Protein AF-A0A8X7XSK8-F1 (afdb_monomer)

Solvent-accessible surface area (backbone atoms only — not comparable to full-atom values): 12957 Å² total; per-residue (Å²): 66,78,42,84,41,68,39,87,44,66,94,49,95,90,60,88,54,98,55,44,49,48,58,43,77,46,78,44,81,33,89,81,49,74,55,74,67,59,50,48,54,54,48,50,53,50,52,52,44,69,76,37,57,89,81,42,89,75,68,88,52,57,71,54,42,67,60,43,66,75,65,67,58,79,68,52,56,65,58,46,58,67,55,41,78,81,71,52,101,64,98,64,64,62,62,57,54,50,41,50,51,39,50,77,54,58,18,64,66,19,35,37,73,69,49,41,52,55,32,17,37,56,51,66,40,61,69,67,24,34,72,89,44,65,51,68,54,71,70,50,52,87,86,42,96,78,19,54,86,79,45,57,69,70,56,42,70,52,50,51,60,50,11,49,40,54,67,66,62,48,55,46,82,85,42,76,66,46,57,54,47,43,69,60,44,42,91,59,64,72,90,75,57,66,40,65,77,32,35,86,38,55,29,80,77,50,36,83,72,48,57,57,57,63,62,70,110

Nearest PDB structures (foldseek):
  8j5z-assembly1_A  TM=5.969E-01  e=1.304E-13  Tripterygium wilfordii
  1w6j-assembly1_A  TM=9.167E-01  e=1.921E-08  Homo sapiens
  1w6k-assembly1_A  TM=9.166E-01  e=3.465E-08  Homo sapiens
  3sqc-assembly2_B  TM=7.937E-01  e=8.705E-04  Alicyclobacillus acidocaldarius
  2sqc-assembly1_A  TM=6.181E-01  e=5.982E-04  Alicyclobacillus acidocaldarius

Mean predicted aligned error: 13.64 Å

Radius of gyration: 20.52 Å; Cα contacts (8 Å, |Δi|>4): 195; chains: 1; bounding box: 39×52×56 Å

Secondary structure (DSSP, 8-state):
-EEEEE------TT---TTTTTT-EEEEE-TT-S-HHHHHHHHHHHHHHHHHTTTS---TTHHHHHHHHHT--THHHHHHHHHHTTT--S--THHHHHHHHHHHTTTGGG--HHHHHHHHHTTSS-GGGSPP--GGGGGS-TTSTT-GGGS-HHHHHHHHHHHHHHHHT------HHHHHHHHHH-SS-GGG--GGGGTT---GGGHHHHHHHHTT-

pLDDT: mean 73.6, std 19.0, range [26.34, 96.56]

InterPro domains:
  IPR008930 Terpenoid cyclases/protein prenyltransferase alpha-alpha toroid [SSF48239] (9-66)
  IPR008930 Terpenoid cyclases/protein prenyltransferase alpha-alpha toroid [SSF48239] (91-208)
  IPR018333 Squalene cyclase [PTHR11764] (72-206)
  IPR032697 Squalene cyclase, N-terminal [PF13249] (92-196)

Foldseek 3Di:
DWDKDFDCADDDVVDDAPLRSGLDIDTDDDPPPDDPVLVVVLVVVVVVCVVCVVPDPDDPCPSVCSVVVVLLALLVLVVCVVVDVPPDPDDDCSNVVNLVVLVVQQFLLQHDLVSQLVCQQAVLHFLLLHDQLALCLQVDDPPDPSHLVPDDPVCSVPSNVSNVCSNVSHHDDDDPVSVVVSVRRDPDRPVPDPSNVSNPRHGPSNCVVPVSVVSRD

Structure (mmCIF, N/CA/C/O backbone):
data_AF-A0A8X7XSK8-F1
#
_entry.id   AF-A0A8X7XSK8-F1
#
loop_
_atom_site.group_PDB
_atom_site.id
_atom_site.type_symbol
_atom_site.label_atom_id
_atom_site.label_alt_id
_atom_site.label_comp_id
_atom_site.label_asym_id
_atom_site.label_entity_id
_atom_site.label_seq_id
_atom_site.pdbx_PDB_ins_code
_atom_site.Cartn_x
_atom_site.Cartn_y
_atom_site.Cartn_z
_atom_site.occupancy
_atom_site.B_iso_or_equiv
_atom_site.auth_seq_id
_atom_site.auth_comp_id
_atom_site.auth_asym_id
_atom_site.auth_atom_id
_atom_site.pdbx_PDB_model_num
ATOM 1 N N . MET A 1 1 ? -9.917 25.285 -11.759 1.00 68.75 1 MET A N 1
ATOM 2 C CA . MET A 1 1 ? -9.664 23.977 -11.111 1.00 68.75 1 MET A CA 1
ATOM 3 C C . MET A 1 1 ? -8.890 23.061 -12.053 1.00 68.75 1 MET A C 1
ATOM 5 O O . MET A 1 1 ? -9.105 23.119 -13.252 1.00 68.75 1 MET A O 1
ATOM 9 N N . TRP A 1 2 ? -7.993 22.213 -11.539 1.00 68.06 2 TRP A N 1
ATOM 10 C CA . TRP A 1 2 ? -7.287 21.235 -12.382 1.00 68.06 2 TRP A CA 1
ATOM 11 C C . TRP A 1 2 ? -8.208 20.066 -12.739 1.00 68.06 2 TRP A C 1
ATOM 13 O O . TRP A 1 2 ? -8.773 19.434 -11.844 1.00 68.06 2 TRP A O 1
ATOM 23 N N . ARG A 1 3 ? -8.347 19.772 -14.031 1.00 69.50 3 ARG A N 1
ATOM 24 C CA . ARG A 1 3 ? -9.133 18.665 -14.578 1.00 69.50 3 ARG A CA 1
ATOM 25 C C . ARG A 1 3 ? -8.199 17.608 -15.156 1.00 69.50 3 ARG A C 1
ATOM 27 O O . ARG A 1 3 ? -7.226 17.926 -15.831 1.00 69.50 3 ARG A O 1
ATOM 34 N N . LEU A 1 4 ? -8.514 16.343 -14.893 1.00 63.75 4 LEU A N 1
ATOM 35 C CA . LEU A 1 4 ? -7.808 15.213 -15.489 1.00 63.75 4 LEU A CA 1
ATOM 36 C C . LEU A 1 4 ? -8.341 14.986 -16.906 1.00 63.75 4 LEU A C 1
ATOM 38 O O . LEU A 1 4 ? -9.530 14.704 -17.069 1.00 63.75 4 LEU A O 1
ATOM 42 N N . LYS A 1 5 ? -7.470 15.087 -17.904 1.00 68.88 5 LYS A N 1
ATOM 43 C CA . LYS A 1 5 ? -7.757 14.756 -19.298 1.00 68.88 5 LYS A CA 1
ATOM 44 C C . LYS A 1 5 ? -6.965 13.514 -19.673 1.00 68.88 5 LYS A C 1
ATOM 46 O O . LYS A 1 5 ? -5.772 13.425 -19.386 1.00 68.88 5 LYS A O 1
ATOM 51 N N . ILE A 1 6 ? -7.644 12.547 -20.275 1.00 67.62 6 ILE A N 1
ATOM 52 C CA . ILE A 1 6 ? -7.014 11.337 -20.795 1.00 67.62 6 ILE A CA 1
ATOM 53 C C . ILE A 1 6 ? -6.753 11.590 -22.277 1.00 67.62 6 ILE A C 1
ATOM 55 O O . ILE A 1 6 ? -7.662 11.983 -23.002 1.00 67.62 6 ILE A O 1
ATOM 59 N N . ALA A 1 7 ? -5.508 11.427 -22.708 1.00 65.75 7 ALA A N 1
ATOM 60 C CA . ALA A 1 7 ? -5.122 11.558 -24.098 1.00 65.75 7 ALA A CA 1
ATOM 61 C C . ALA A 1 7 ? -5.746 10.419 -24.916 1.00 65.75 7 ALA A C 1
ATOM 63 O O . ALA A 1 7 ? -5.611 9.241 -24.571 1.00 65.75 7 ALA A O 1
ATOM 64 N N . GLU A 1 8 ? -6.392 10.792 -26.018 1.00 64.12 8 GLU A N 1
ATOM 65 C CA . GLU A 1 8 ? -7.024 9.879 -26.983 1.00 64.12 8 GLU A CA 1
ATOM 66 C C . GLU A 1 8 ? -6.031 9.381 -28.055 1.00 64.12 8 GLU A C 1
ATOM 68 O O . GLU A 1 8 ? -6.414 8.718 -29.014 1.00 64.12 8 GLU A O 1
ATOM 73 N N . GLY A 1 9 ? -4.739 9.660 -27.858 1.00 60.25 9 GLY A N 1
ATOM 74 C CA . GLY A 1 9 ? -3.655 9.377 -28.796 1.00 60.25 9 GLY A CA 1
ATOM 75 C C . GLY A 1 9 ? -3.376 10.531 -29.761 1.00 60.25 9 GLY A C 1
ATOM 76 O O . GLY A 1 9 ? -4.220 11.399 -29.974 1.00 60.25 9 GLY A O 1
ATOM 77 N N . GLY A 1 10 ? -2.155 10.592 -30.297 1.00 63.16 10 GLY A N 1
ATOM 78 C CA . GLY A 1 10 ? -1.714 11.694 -31.157 1.00 63.16 10 GLY A CA 1
ATOM 79 C C . GLY A 1 10 ? -0.657 11.262 -32.169 1.00 63.16 10 GLY A C 1
ATOM 80 O O . GLY A 1 10 ? 0.289 10.571 -31.809 1.00 63.16 10 GLY A O 1
ATOM 81 N N . ASN A 1 11 ? -0.816 11.700 -33.421 1.00 58.97 11 ASN A N 1
ATOM 82 C CA . ASN A 1 11 ? 0.118 11.465 -34.530 1.00 58.97 11 ASN A CA 1
ATOM 83 C C . ASN A 1 11 ? 1.180 12.580 -34.603 1.00 58.97 11 ASN A C 1
ATOM 85 O O . ASN A 1 11 ? 1.263 13.295 -35.600 1.00 58.97 11 ASN A O 1
ATOM 89 N N . ASP A 1 12 ? 1.961 12.772 -33.539 1.00 64.69 12 ASP A N 1
ATOM 90 C CA . ASP A 1 12 ? 3.120 13.672 -33.595 1.00 64.69 12 ASP A CA 1
ATOM 91 C C . ASP A 1 12 ? 4.328 12.916 -34.190 1.00 64.69 12 ASP A C 1
ATOM 93 O O . ASP A 1 12 ? 4.736 11.903 -33.613 1.00 64.69 12 ASP A O 1
ATOM 97 N N . PRO A 1 13 ? 4.926 13.367 -35.313 1.00 68.88 13 PRO A N 1
ATOM 98 C CA . PRO A 1 13 ? 6.064 12.688 -35.938 1.00 68.88 13 PRO A CA 1
ATOM 99 C C . PRO A 1 13 ? 7.312 12.608 -35.044 1.00 68.88 13 PRO A C 1
ATOM 101 O O . PRO A 1 13 ? 8.199 11.796 -35.304 1.00 68.88 13 PRO A O 1
ATOM 104 N N . HIS A 1 14 ? 7.410 13.455 -34.017 1.00 66.75 14 HIS A N 1
ATOM 105 C CA . HIS A 1 14 ? 8.583 13.563 -33.150 1.00 66.75 14 HIS A CA 1
ATOM 106 C C . HIS A 1 14 ? 8.452 12.792 -31.835 1.00 66.75 14 HIS A C 1
ATOM 108 O O . HIS A 1 14 ? 9.408 12.752 -31.057 1.00 66.75 14 HIS A O 1
ATOM 114 N N . ILE A 1 15 ? 7.301 12.169 -31.566 1.00 57.97 15 ILE A N 1
ATOM 115 C CA . ILE A 1 15 ? 7.063 11.454 -30.313 1.00 57.97 15 ILE A CA 1
ATOM 116 C C . ILE A 1 15 ? 6.580 10.038 -30.631 1.00 57.97 15 ILE A C 1
ATOM 118 O O . ILE A 1 15 ? 5.550 9.841 -31.263 1.00 57.97 15 ILE A O 1
ATOM 122 N N . TYR A 1 16 ? 7.296 9.031 -30.123 1.00 57.09 16 TYR A N 1
ATOM 123 C CA . TYR A 1 16 ? 6.954 7.616 -30.292 1.00 57.09 16 TYR A CA 1
ATOM 124 C C . TYR A 1 16 ? 6.505 6.981 -28.966 1.00 57.09 16 TYR A C 1
ATOM 126 O O . TYR A 1 16 ? 7.111 7.200 -27.915 1.00 57.09 16 TYR A O 1
ATOM 134 N N . SER A 1 17 ? 5.437 6.179 -29.000 1.00 60.88 17 SER A N 1
ATOM 135 C CA . SER A 1 17 ? 4.970 5.361 -27.874 1.00 60.88 17 SER A CA 1
ATOM 136 C C . SER A 1 17 ? 4.354 4.063 -28.386 1.00 60.88 17 SER A C 1
ATOM 138 O O . SER A 1 17 ? 3.605 4.073 -29.358 1.00 60.88 17 SER A O 1
ATOM 140 N N . THR A 1 18 ? 4.617 2.954 -27.691 1.00 55.56 18 THR A N 1
ATOM 141 C CA . THR A 1 18 ? 4.108 1.613 -28.028 1.00 55.56 18 THR A CA 1
ATOM 142 C C . THR A 1 18 ? 2.583 1.499 -28.013 1.00 55.56 18 THR A C 1
ATOM 144 O O . THR A 1 18 ? 2.049 0.629 -28.688 1.00 55.56 18 THR A O 1
ATOM 147 N N . ASN A 1 19 ? 1.878 2.388 -27.302 1.00 63.25 19 ASN A N 1
ATOM 148 C CA . ASN A 1 19 ? 0.413 2.466 -27.313 1.00 63.25 19 ASN A CA 1
ATOM 149 C C . ASN A 1 19 ? -0.102 3.822 -27.831 1.00 63.25 19 ASN A C 1
ATOM 151 O O . ASN A 1 19 ? -1.121 4.327 -27.372 1.00 63.25 19 ASN A O 1
ATOM 155 N N . ASN A 1 20 ? 0.644 4.475 -28.725 1.00 65.94 20 ASN A N 1
ATOM 156 C CA . ASN A 1 20 ? 0.236 5.721 -29.384 1.00 65.94 20 ASN A CA 1
ATOM 157 C C . ASN A 1 20 ? -0.291 6.818 -28.426 1.00 65.94 20 ASN A C 1
ATOM 159 O O . ASN A 1 20 ? -1.235 7.534 -28.746 1.00 65.94 20 ASN A O 1
ATOM 163 N N . PHE A 1 21 ? 0.284 6.917 -27.218 1.00 63.66 21 PHE A N 1
ATOM 164 C CA . PHE A 1 21 ? -0.120 7.837 -26.135 1.00 63.66 21 PHE A CA 1
ATOM 165 C C . PHE A 1 21 ? -1.509 7.621 -25.527 1.00 63.66 21 PHE A C 1
ATOM 167 O O . PHE A 1 21 ? -1.932 8.413 -24.680 1.00 63.66 21 PHE A O 1
ATOM 174 N N . PHE A 1 22 ? -2.195 6.546 -25.901 1.00 55.88 22 PHE A N 1
ATOM 175 C CA . PHE A 1 22 ? -3.504 6.207 -25.374 1.00 55.88 22 PHE A CA 1
ATOM 176 C C . PHE A 1 22 ? -3.430 5.976 -23.860 1.00 55.88 22 PHE A C 1
ATOM 178 O O . PHE A 1 22 ? -2.560 5.262 -23.360 1.00 55.88 22 PHE A O 1
ATOM 185 N N . GLY A 1 23 ? -4.328 6.616 -23.108 1.00 53.84 23 GLY A N 1
ATOM 186 C CA . GLY A 1 23 ? -4.365 6.492 -21.646 1.00 53.84 23 GLY A CA 1
ATOM 187 C C . GLY A 1 23 ? -3.408 7.420 -20.888 1.00 53.84 23 GLY A C 1
ATOM 188 O O . GLY A 1 23 ? -3.436 7.426 -19.657 1.00 53.84 23 GLY A O 1
ATOM 189 N N . ARG A 1 24 ? -2.599 8.251 -21.569 1.00 62.06 24 ARG A N 1
ATOM 190 C CA . ARG A 1 24 ? -1.804 9.278 -20.873 1.00 62.06 24 ARG A CA 1
ATOM 191 C C . ARG A 1 24 ? -2.719 10.275 -20.178 1.00 62.06 24 ARG A C 1
ATOM 193 O O . ARG A 1 24 ? -3.645 10.805 -20.777 1.00 62.06 24 ARG A O 1
ATOM 200 N N . GLN A 1 25 ? -2.420 10.565 -18.922 1.00 61.22 25 GLN A N 1
ATOM 201 C CA . GLN A 1 25 ? -3.175 11.518 -18.124 1.00 61.22 25 GLN A CA 1
ATOM 202 C C . GLN A 1 25 ? -2.427 12.843 -18.040 1.00 61.22 25 GLN A C 1
ATOM 204 O O . GLN A 1 25 ? -1.270 12.881 -17.624 1.00 61.22 25 GLN A O 1
ATOM 209 N N . ILE A 1 26 ? -3.098 13.928 -18.414 1.00 66.00 26 ILE A N 1
ATOM 210 C CA . ILE A 1 26 ? -2.580 15.291 -18.307 1.00 66.00 26 ILE A CA 1
ATOM 211 C C . ILE A 1 26 ? -3.562 16.093 -17.459 1.00 66.00 26 ILE A C 1
ATOM 213 O O . ILE A 1 26 ? -4.779 15.987 -17.620 1.00 66.00 26 ILE A O 1
ATOM 217 N N . TRP A 1 27 ? -3.030 16.873 -16.524 1.00 65.44 27 TRP A N 1
ATOM 218 C CA . TRP A 1 27 ? -3.826 17.820 -15.760 1.00 65.44 27 TRP A CA 1
ATOM 219 C C . TRP A 1 27 ? -3.863 19.150 -16.506 1.00 65.44 27 TRP A C 1
ATOM 221 O O . TRP A 1 27 ? -2.826 19.768 -16.727 1.00 65.44 27 TRP A O 1
ATOM 231 N N . GLU A 1 28 ? -5.060 19.580 -16.887 1.00 75.00 28 GLU A N 1
ATOM 232 C CA . GLU A 1 28 ? -5.312 20.857 -17.554 1.00 75.00 28 GLU A CA 1
ATOM 233 C C . GLU A 1 28 ? -6.030 21.786 -16.571 1.00 75.00 28 GLU A C 1
ATOM 235 O O . GLU A 1 28 ? -6.939 21.360 -15.851 1.00 75.00 28 GLU A O 1
ATOM 240 N N . PHE A 1 29 ? -5.596 23.041 -16.477 1.00 77.31 29 PHE A N 1
ATOM 241 C CA . PHE A 1 29 ? -6.280 24.014 -15.635 1.00 77.31 29 PHE A CA 1
ATOM 242 C C . PHE A 1 29 ? -7.497 24.571 -16.379 1.00 77.31 29 PHE A C 1
ATOM 244 O O . PHE A 1 29 ? -7.351 25.213 -17.412 1.00 77.31 29 PHE A O 1
ATOM 251 N N . ASP A 1 30 ? -8.683 24.351 -15.818 1.00 79.19 30 ASP A N 1
ATOM 252 C CA . ASP A 1 30 ? -9.956 24.843 -16.340 1.00 79.19 30 ASP A CA 1
ATOM 253 C C . ASP A 1 30 ? -10.543 25.866 -15.347 1.00 79.19 30 ASP A C 1
ATOM 255 O O . ASP A 1 30 ? -10.906 25.480 -14.226 1.00 79.19 30 ASP A O 1
ATOM 259 N N . PRO A 1 31 ? -10.605 27.168 -15.681 1.00 77.44 31 PRO A N 1
ATOM 260 C CA . PRO A 1 31 ? -11.125 28.200 -14.780 1.00 77.44 31 PRO A CA 1
ATOM 261 C C . PRO A 1 31 ? -12.611 28.001 -14.435 1.00 77.44 31 PRO A C 1
ATOM 263 O O . PRO A 1 31 ? -13.045 28.432 -13.363 1.00 77.44 31 PRO A O 1
ATOM 266 N N . ASP A 1 32 ? -13.349 27.273 -15.279 1.00 79.12 32 ASP A N 1
ATOM 267 C CA . ASP A 1 32 ? -14.786 27.038 -15.168 1.00 79.12 32 ASP A CA 1
ATOM 268 C C . ASP A 1 32 ? -15.159 25.637 -14.668 1.00 79.12 32 ASP A C 1
ATOM 270 O O . ASP A 1 32 ? -16.338 25.291 -14.564 1.00 79.12 32 ASP A O 1
ATOM 274 N N . ALA A 1 33 ? -14.176 24.836 -14.261 1.00 71.75 33 ALA A N 1
ATOM 275 C CA . ALA A 1 33 ? -14.426 23.548 -13.627 1.00 71.75 33 ALA A CA 1
ATOM 276 C C . ALA A 1 33 ? -14.786 23.684 -12.132 1.00 71.75 33 ALA A C 1
ATOM 278 O O . ALA A 1 33 ? -14.141 24.424 -11.384 1.00 71.75 33 ALA A O 1
ATOM 279 N N . GLY A 1 34 ? -15.766 22.892 -11.677 1.00 74.50 34 GLY A N 1
ATOM 280 C CA . GLY A 1 34 ? -16.212 22.818 -10.276 1.00 74.50 34 GLY A CA 1
ATOM 281 C C . GLY A 1 34 ? -17.360 23.760 -9.914 1.00 74.50 34 GLY A C 1
ATOM 282 O O . GLY A 1 34 ? -17.677 24.679 -10.675 1.00 74.50 34 GLY A O 1
ATOM 283 N N . THR A 1 35 ? -17.971 23.540 -8.747 1.00 81.00 35 THR A N 1
ATOM 284 C CA . THR A 1 35 ? -19.027 24.420 -8.211 1.00 81.00 35 THR A CA 1
ATOM 285 C C . THR A 1 35 ? -18.438 25.725 -7.659 1.00 81.00 35 THR A C 1
ATOM 287 O O . THR A 1 35 ? -17.239 25.818 -7.394 1.00 81.00 35 THR A O 1
ATOM 290 N N . LEU A 1 36 ? -19.272 26.755 -7.483 1.00 81.00 36 LEU A N 1
ATOM 291 C CA . LEU A 1 36 ? -18.833 28.049 -6.938 1.00 81.00 36 LEU A CA 1
ATOM 292 C C . LEU A 1 36 ? -18.213 27.915 -5.538 1.00 81.00 36 LEU A C 1
ATOM 294 O O . LEU A 1 36 ? -17.188 28.534 -5.265 1.00 81.00 36 LEU A O 1
ATOM 298 N N . GLU A 1 37 ? -18.791 27.063 -4.691 1.00 80.31 37 GLU A N 1
ATOM 299 C CA . GLU A 1 37 ? -18.276 26.764 -3.349 1.00 80.31 37 GLU A CA 1
ATOM 300 C C . GLU A 1 37 ? -16.877 26.138 -3.409 1.00 80.31 37 GLU A C 1
ATOM 302 O O . GLU A 1 37 ? -15.963 26.573 -2.717 1.00 80.31 37 GLU A O 1
ATOM 307 N N . GLU A 1 38 ? -16.662 25.176 -4.309 1.00 72.25 38 GLU A N 1
ATOM 308 C CA . GLU A 1 38 ? -15.363 24.512 -4.469 1.00 72.25 38 GLU A CA 1
ATOM 309 C C . GLU A 1 38 ? -14.277 25.470 -4.961 1.00 72.25 38 GLU A C 1
ATOM 311 O O . GLU A 1 38 ? -13.118 25.378 -4.551 1.00 72.25 38 GLU A O 1
ATOM 316 N N . ARG A 1 39 ? -14.636 26.398 -5.855 1.00 77.38 39 ARG A N 1
ATOM 317 C CA . ARG A 1 39 ? -13.709 27.436 -6.320 1.00 77.38 39 ARG A CA 1
ATOM 318 C C . ARG A 1 39 ? -13.357 28.400 -5.193 1.00 77.38 39 ARG A C 1
ATOM 320 O O . ARG A 1 39 ? -12.197 28.796 -5.099 1.00 77.38 39 ARG A O 1
ATOM 327 N N . ALA A 1 40 ? -14.324 28.738 -4.341 1.00 82.62 40 ALA A N 1
ATOM 328 C CA . ALA A 1 40 ? -14.097 29.585 -3.178 1.00 82.62 40 ALA A CA 1
ATOM 329 C C . ALA A 1 40 ? -13.145 28.917 -2.171 1.00 82.62 40 ALA A C 1
ATOM 331 O O . ALA A 1 40 ? -12.184 29.558 -1.755 1.00 82.62 40 ALA A O 1
ATOM 332 N N . GLU A 1 41 ? -13.322 27.625 -1.870 1.00 79.12 41 GLU A N 1
ATOM 333 C CA . GLU A 1 41 ? -12.404 26.863 -1.002 1.00 79.12 41 GLU A CA 1
ATOM 334 C C . GLU A 1 41 ? -10.972 26.820 -1.563 1.00 79.12 41 GLU A C 1
ATOM 336 O O . GLU A 1 41 ? -9.990 27.010 -0.839 1.00 79.12 41 GLU A O 1
ATOM 341 N N . VAL A 1 42 ? -10.828 26.584 -2.873 1.00 75.81 42 VAL A N 1
ATOM 342 C CA . VAL A 1 42 ? -9.517 26.569 -3.541 1.00 75.81 42 VAL A CA 1
ATOM 343 C C . VAL A 1 42 ? -8.852 27.945 -3.490 1.00 75.81 42 VAL A C 1
ATOM 345 O O . VAL A 1 42 ? -7.646 28.029 -3.242 1.00 75.81 42 VAL A O 1
ATOM 348 N N . GLU A 1 43 ? -9.610 29.020 -3.709 1.00 80.88 43 GLU A N 1
ATOM 349 C CA . GLU A 1 43 ? -9.077 30.381 -3.662 1.00 80.88 43 GLU A CA 1
ATOM 350 C C . GLU A 1 43 ? -8.730 30.808 -2.233 1.00 80.88 43 GLU A C 1
ATOM 352 O O . GLU A 1 43 ? -7.675 31.402 -2.018 1.00 80.88 43 GLU A O 1
ATOM 357 N N . GLU A 1 44 ? -9.538 30.437 -1.241 1.00 83.31 44 GLU A N 1
ATOM 358 C CA . GLU A 1 44 ? -9.228 30.653 0.172 1.00 83.31 44 GLU A CA 1
ATOM 359 C C . GLU A 1 44 ? -7.917 29.957 0.554 1.00 83.31 44 GLU A C 1
ATOM 361 O O . GLU A 1 44 ? -7.020 30.579 1.127 1.00 83.31 44 GLU A O 1
ATOM 366 N N . ALA A 1 45 ? -7.748 28.691 0.162 1.00 77.19 45 ALA A N 1
ATOM 367 C CA . ALA A 1 45 ? -6.514 27.953 0.394 1.00 77.19 45 ALA A CA 1
ATOM 368 C C . ALA A 1 45 ? -5.305 28.597 -0.301 1.00 77.19 45 ALA A C 1
ATOM 370 O O . ALA A 1 45 ? -4.212 28.649 0.274 1.00 77.19 45 ALA A O 1
ATOM 371 N N . ARG A 1 46 ? -5.494 29.127 -1.516 1.00 79.06 46 ARG A N 1
ATOM 372 C CA . ARG A 1 46 ? -4.456 29.848 -2.263 1.00 79.06 46 ARG A CA 1
ATOM 373 C C . ARG A 1 46 ? -4.060 31.149 -1.565 1.00 79.06 46 ARG A C 1
ATOM 375 O O . ARG A 1 46 ? -2.868 31.423 -1.422 1.00 79.06 46 ARG A O 1
ATOM 382 N N . GLN A 1 47 ? -5.032 31.920 -1.081 1.00 82.50 47 GLN A N 1
ATOM 383 C CA . GLN A 1 47 ? -4.779 33.144 -0.322 1.00 82.50 47 GLN A CA 1
ATOM 384 C C . GLN A 1 47 ? -4.108 32.855 1.020 1.00 82.50 47 GLN A C 1
ATOM 386 O O . GLN A 1 47 ? -3.158 33.543 1.389 1.00 82.50 47 GLN A O 1
ATOM 391 N N . ASN A 1 48 ? -4.559 31.822 1.731 1.00 81.56 48 ASN A N 1
ATOM 392 C CA . ASN A 1 48 ? -3.966 31.391 2.990 1.00 81.56 48 ASN A CA 1
ATOM 393 C C . ASN A 1 48 ? -2.494 30.989 2.807 1.00 81.56 48 ASN A C 1
ATOM 395 O O . ASN A 1 48 ? -1.635 31.412 3.582 1.00 81.56 48 ASN A O 1
ATOM 399 N N . PHE A 1 49 ? -2.183 30.241 1.741 1.00 77.25 49 PHE A N 1
ATOM 400 C CA . PHE A 1 49 ? -0.803 29.949 1.357 1.00 77.25 49 PHE A CA 1
ATOM 401 C C . PHE A 1 49 ? -0.016 31.235 1.093 1.00 77.25 49 PHE A C 1
ATOM 403 O O . PHE A 1 49 ? 1.056 31.417 1.659 1.00 77.25 49 PHE A O 1
ATOM 410 N N . TRP A 1 50 ? -0.548 32.151 0.277 1.00 75.44 50 TRP A N 1
ATOM 411 C CA . TRP A 1 50 ? 0.157 33.383 -0.075 1.00 75.44 50 TRP A CA 1
ATOM 412 C C . TRP A 1 50 ? 0.513 34.232 1.150 1.00 75.44 50 TRP A C 1
ATOM 414 O O . TRP A 1 50 ? 1.632 34.744 1.211 1.00 75.44 50 TRP A O 1
ATOM 424 N N . ARG A 1 51 ? -0.404 34.342 2.119 1.00 83.88 51 ARG A N 1
ATOM 425 C CA . ARG A 1 51 ? -0.202 35.093 3.368 1.00 83.88 51 ARG A CA 1
ATOM 426 C C . ARG A 1 51 ? 0.835 34.437 4.283 1.00 83.88 51 ARG A C 1
ATOM 428 O O . ARG A 1 51 ? 1.671 35.142 4.827 1.00 83.88 51 ARG A O 1
ATOM 435 N N . ASN A 1 52 ? 0.827 33.108 4.397 1.00 80.56 52 ASN A N 1
ATOM 436 C CA . ASN A 1 52 ? 1.620 32.385 5.401 1.00 80.56 52 ASN A CA 1
ATOM 437 C C . ASN A 1 52 ? 2.877 31.684 4.851 1.00 80.56 52 ASN A C 1
ATOM 439 O O . ASN A 1 52 ? 3.585 31.019 5.604 1.00 80.56 52 ASN A O 1
ATOM 443 N N . ARG A 1 53 ? 3.184 31.810 3.550 1.00 79.06 53 ARG A N 1
ATOM 444 C CA . ARG A 1 53 ? 4.246 31.033 2.869 1.00 79.06 53 ARG A CA 1
ATOM 445 C C . ARG A 1 53 ? 5.651 31.162 3.462 1.00 79.06 53 ARG A C 1
ATOM 447 O O . ARG A 1 53 ? 6.464 30.266 3.257 1.00 79.06 53 ARG A O 1
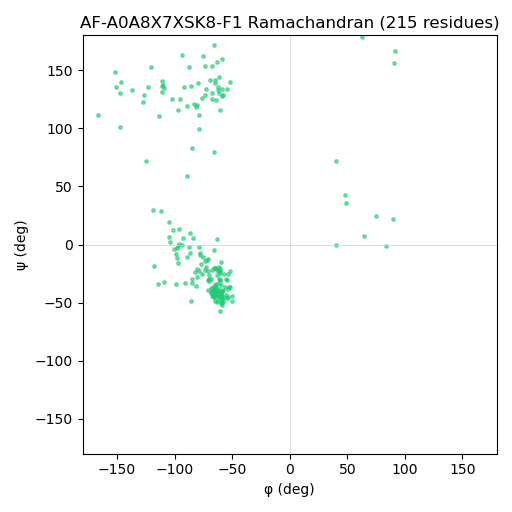ATOM 454 N N . ASN A 1 54 ? 5.940 32.272 4.140 1.00 81.12 54 ASN A N 1
ATOM 455 C CA . ASN A 1 54 ? 7.246 32.535 4.751 1.00 81.12 54 ASN A CA 1
ATOM 456 C C . ASN A 1 54 ? 7.281 32.171 6.243 1.00 81.12 54 ASN A C 1
ATOM 458 O O . ASN A 1 54 ? 8.362 32.057 6.811 1.00 81.12 54 ASN A O 1
ATOM 462 N N . GLU A 1 55 ? 6.117 31.993 6.869 1.00 80.56 55 GLU A N 1
ATOM 463 C CA . GLU A 1 55 ? 5.986 31.693 8.299 1.00 80.56 55 GLU A CA 1
ATOM 464 C C . GLU A 1 55 ? 5.775 30.197 8.540 1.00 80.56 55 GLU A C 1
ATOM 466 O O . GLU A 1 55 ? 6.267 29.635 9.516 1.00 80.56 55 GLU A O 1
ATOM 471 N N . VAL A 1 56 ? 5.074 29.526 7.621 1.00 74.75 56 VAL A N 1
ATOM 472 C CA . VAL A 1 56 ? 4.727 28.111 7.733 1.00 74.75 56 VAL A CA 1
ATOM 473 C C . VAL A 1 56 ? 5.185 27.371 6.489 1.00 74.75 56 VAL A C 1
ATOM 475 O O . VAL A 1 56 ? 4.845 27.743 5.365 1.00 74.75 56 VAL A O 1
ATOM 478 N N . LYS A 1 57 ? 5.919 26.267 6.683 1.00 67.94 57 LYS A N 1
ATOM 479 C CA . LYS A 1 57 ? 6.300 25.386 5.576 1.00 67.94 57 LYS A CA 1
ATOM 480 C C . LYS A 1 57 ? 5.025 24.835 4.920 1.00 67.94 57 LYS A C 1
ATOM 482 O O . LYS A 1 57 ? 4.280 24.096 5.568 1.00 67.94 57 LYS A O 1
ATOM 487 N N . PRO A 1 58 ? 4.757 25.162 3.649 1.00 54.91 58 PRO A N 1
ATOM 488 C CA . PRO A 1 58 ? 3.516 24.770 3.003 1.00 54.91 58 PRO A CA 1
ATOM 489 C C . PRO A 1 58 ? 3.470 23.260 2.762 1.00 54.91 58 PRO A C 1
ATOM 491 O O . PRO A 1 58 ? 4.462 22.644 2.369 1.00 54.91 58 PRO A O 1
ATOM 494 N N . SER A 1 59 ? 2.294 22.655 2.943 1.00 58.41 59 SER A N 1
ATOM 495 C CA . SER A 1 59 ? 2.029 21.321 2.400 1.00 58.41 59 SER A CA 1
ATOM 496 C C . SER A 1 59 ? 1.718 21.481 0.913 1.00 58.41 59 SER A C 1
ATOM 498 O O . SER A 1 59 ? 0.661 22.007 0.566 1.00 58.41 59 SER A O 1
ATOM 500 N N . SER A 1 60 ? 2.611 21.000 0.043 1.00 55.53 60 SER A N 1
ATOM 501 C CA . SER A 1 60 ? 2.407 20.932 -1.419 1.00 55.53 60 SER A CA 1
ATOM 502 C C . SER A 1 60 ? 1.102 20.237 -1.813 1.00 55.53 60 SER A C 1
ATOM 504 O O . SER A 1 60 ? 0.558 20.466 -2.889 1.00 55.53 60 SER A O 1
ATOM 506 N N . ASP A 1 61 ? 0.580 19.404 -0.916 1.00 57.97 61 ASP A N 1
ATOM 507 C CA . ASP A 1 61 ? -0.499 18.479 -1.215 1.00 57.97 61 ASP A CA 1
ATOM 508 C C . ASP A 1 61 ? -1.875 19.017 -0.816 1.00 57.97 61 ASP A C 1
ATOM 510 O O . ASP A 1 61 ? -2.851 18.301 -0.987 1.00 57.97 61 ASP A O 1
ATOM 514 N N . LEU A 1 62 ? -2.004 20.217 -0.234 1.00 61.88 62 LEU A N 1
ATOM 515 C CA . LEU A 1 62 ? -3.301 20.696 0.277 1.00 61.88 62 LEU A CA 1
ATOM 516 C C . LEU A 1 62 ? -4.344 20.837 -0.848 1.00 61.88 62 LEU A C 1
ATOM 518 O O . LEU A 1 62 ? -5.446 20.301 -0.750 1.00 61.88 62 LEU A O 1
ATOM 522 N N . LEU A 1 63 ? -3.954 21.468 -1.958 1.00 63.00 63 LEU A N 1
ATOM 523 C CA . LEU A 1 63 ? -4.797 21.591 -3.152 1.00 63.00 63 LEU A CA 1
ATOM 524 C C . LEU A 1 63 ? -5.075 20.222 -3.789 1.00 63.00 63 LEU A C 1
ATOM 526 O O . LEU A 1 63 ? -6.209 19.918 -4.157 1.00 63.00 63 LEU A O 1
ATOM 530 N N . TRP A 1 64 ? -4.057 19.359 -3.845 1.00 56.47 64 TRP A N 1
ATOM 531 C CA . TRP A 1 64 ? -4.203 17.990 -4.338 1.00 56.47 64 TRP A CA 1
ATOM 532 C C . TRP A 1 64 ? -5.136 17.150 -3.454 1.00 56.47 64 TRP A C 1
ATOM 534 O O . TRP A 1 64 ? -5.885 16.319 -3.966 1.00 56.47 64 TRP A O 1
ATOM 544 N N . LYS A 1 65 ? -5.151 17.384 -2.136 1.00 57.38 65 LYS A N 1
ATOM 545 C CA . LYS A 1 65 ? -6.046 16.729 -1.175 1.00 57.38 65 LYS A CA 1
ATOM 546 C C . LYS A 1 65 ? -7.494 17.122 -1.421 1.00 57.38 65 LYS A C 1
ATOM 548 O O . LYS A 1 65 ? -8.315 16.218 -1.494 1.00 57.38 65 LYS A O 1
ATOM 553 N N . PHE A 1 66 ? -7.823 18.397 -1.635 1.00 59.00 66 PHE A N 1
ATOM 554 C CA . PHE A 1 66 ? -9.206 18.792 -1.957 1.00 59.00 66 PHE A CA 1
ATOM 555 C C . PHE A 1 66 ? -9.751 18.063 -3.192 1.00 59.00 66 PHE A C 1
ATOM 557 O O . PHE A 1 66 ? -10.907 17.637 -3.216 1.00 59.00 66 PHE A O 1
ATOM 564 N N . GLN A 1 67 ? -8.894 17.832 -4.189 1.00 52.41 67 GLN A N 1
ATOM 565 C CA . GLN A 1 67 ? -9.261 17.125 -5.416 1.00 52.41 67 GLN A CA 1
ATOM 566 C C . GLN A 1 67 ? -9.249 15.591 -5.262 1.00 52.41 67 GLN A C 1
ATOM 568 O O . GLN A 1 67 ? -10.101 14.901 -5.823 1.00 52.41 67 GLN A O 1
ATOM 573 N N . SER A 1 68 ? -8.320 15.039 -4.478 1.00 45.72 68 SER A N 1
ATOM 574 C CA . SER A 1 68 ? -8.138 13.587 -4.306 1.00 45.72 68 SER A CA 1
ATOM 575 C C . SER A 1 68 ? -9.044 12.980 -3.240 1.00 45.72 68 SER A C 1
ATOM 577 O O . SER A 1 68 ? -9.474 11.838 -3.386 1.00 45.72 68 SER A O 1
ATOM 579 N N . ILE A 1 69 ? -9.412 13.747 -2.208 1.00 47.69 69 ILE A N 1
ATOM 580 C CA . I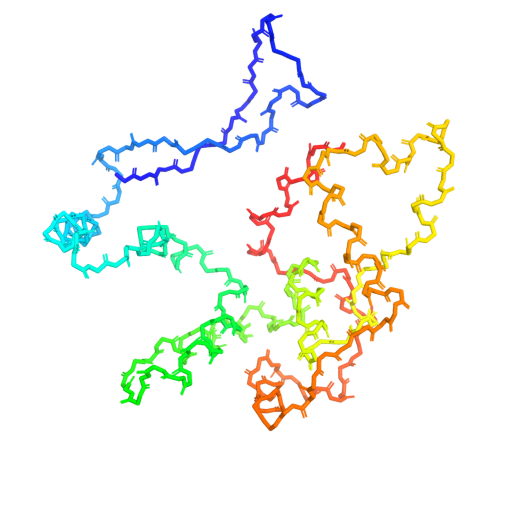LE A 1 69 ? -10.414 13.355 -1.204 1.00 47.69 69 ILE A CA 1
ATOM 581 C C . ILE A 1 69 ? -11.761 13.082 -1.892 1.00 47.69 69 ILE A C 1
ATOM 583 O O . ILE A 1 69 ? -12.453 12.128 -1.536 1.00 47.69 69 ILE A O 1
ATOM 587 N N . LYS A 1 70 ? -12.089 13.828 -2.957 1.00 49.66 70 LYS A N 1
ATOM 588 C CA . LYS A 1 70 ? -13.272 13.570 -3.795 1.00 49.66 70 LYS A CA 1
ATOM 589 C C . LYS A 1 70 ? -13.149 12.308 -4.648 1.00 49.66 70 LYS A C 1
ATOM 591 O O . LYS A 1 70 ? -14.156 11.650 -4.891 1.00 49.66 70 LYS A O 1
ATOM 596 N N . LYS A 1 71 ? -11.928 11.928 -5.044 1.00 45.78 71 LYS A N 1
ATOM 597 C CA . LYS A 1 71 ? -11.642 10.700 -5.809 1.00 45.78 71 LYS A CA 1
ATOM 598 C C . LYS A 1 71 ? -11.501 9.428 -4.951 1.00 45.78 71 LYS A C 1
ATOM 600 O O . LYS A 1 71 ? -11.217 8.379 -5.512 1.00 45.78 71 LYS A O 1
ATOM 605 N N . LYS A 1 72 ? -11.747 9.496 -3.632 1.00 50.62 72 LYS A N 1
ATOM 606 C CA . LYS A 1 72 ? -11.909 8.357 -2.695 1.00 50.62 72 LYS A CA 1
ATOM 607 C C . LYS A 1 72 ? -10.928 7.192 -2.949 1.00 50.62 72 LYS A C 1
ATOM 609 O O . LYS A 1 72 ? -11.303 6.130 -3.439 1.00 50.62 72 LYS A O 1
ATOM 614 N N . SER A 1 73 ? -9.652 7.401 -2.618 1.00 47.16 73 SER A N 1
ATOM 615 C CA . SER A 1 73 ? -8.612 6.363 -2.682 1.00 47.16 73 SER A CA 1
ATOM 616 C C . SER A 1 73 ? -8.467 5.623 -1.346 1.00 47.16 73 SER A C 1
ATOM 618 O O . SER A 1 73 ? -8.399 6.235 -0.281 1.00 47.16 73 SER A O 1
ATOM 620 N N . TYR A 1 74 ? -8.363 4.293 -1.400 1.00 49.00 74 TYR A N 1
ATOM 621 C CA . TYR A 1 74 ? -8.229 3.407 -0.232 1.00 49.00 74 TYR A CA 1
ATOM 622 C C . TYR A 1 74 ? -6.945 3.629 0.581 1.00 49.00 74 TYR A C 1
ATOM 624 O O . TYR A 1 74 ? -6.920 3.359 1.779 1.00 49.00 74 TYR A O 1
ATOM 632 N N . VAL A 1 75 ? -5.879 4.139 -0.047 1.00 48.78 75 VAL A N 1
ATOM 633 C CA . VAL A 1 75 ? -4.574 4.353 0.611 1.00 48.78 75 VAL A CA 1
ATOM 634 C C . VAL A 1 75 ? -4.624 5.534 1.589 1.00 48.78 75 VAL A C 1
ATOM 636 O O . VAL A 1 75 ? -3.810 5.637 2.504 1.00 48.78 75 VAL A O 1
ATOM 639 N N . THR A 1 76 ? -5.606 6.426 1.446 1.00 48.94 76 THR A N 1
ATOM 640 C CA . THR A 1 76 ? -5.684 7.638 2.260 1.00 48.94 76 THR A CA 1
ATOM 641 C C . THR A 1 76 ? -6.061 7.331 3.718 1.00 48.94 76 THR A C 1
ATOM 643 O O . THR A 1 76 ? -5.577 8.019 4.608 1.00 48.94 76 THR A O 1
ATOM 646 N N . TYR A 1 77 ? -6.840 6.281 4.013 1.00 48.41 77 TYR A N 1
ATOM 647 C CA . TYR A 1 77 ? -7.314 6.009 5.382 1.00 48.41 77 TYR A CA 1
ATOM 648 C C . TYR A 1 77 ? -6.207 5.599 6.359 1.00 48.41 77 TYR A C 1
ATOM 650 O O . TYR A 1 77 ? -6.143 6.131 7.467 1.00 48.41 77 TYR A O 1
ATOM 658 N N . THR A 1 78 ? -5.300 4.705 5.955 1.00 46.97 78 THR A N 1
ATOM 659 C CA . THR A 1 78 ? -4.182 4.281 6.814 1.00 46.97 78 THR A CA 1
ATOM 660 C C . THR A 1 78 ? -3.205 5.419 7.079 1.00 46.97 78 THR A C 1
ATOM 662 O O . THR A 1 78 ? -2.783 5.605 8.218 1.00 46.97 78 THR A O 1
ATOM 665 N N . VAL A 1 79 ? -2.918 6.242 6.066 1.00 49.38 79 VAL A N 1
ATOM 666 C CA . VAL A 1 79 ? -2.070 7.437 6.212 1.00 49.38 79 VAL A CA 1
ATOM 667 C C . VAL A 1 79 ? -2.742 8.497 7.093 1.00 49.38 79 VAL A C 1
ATOM 669 O O . VAL A 1 79 ? -2.081 9.129 7.918 1.00 49.38 79 VAL A O 1
ATOM 672 N N . ILE A 1 80 ? -4.061 8.669 6.964 1.00 46.31 80 ILE A N 1
ATOM 673 C CA . ILE A 1 80 ? -4.840 9.598 7.785 1.00 46.31 80 ILE A CA 1
ATOM 674 C C . ILE A 1 80 ? -4.835 9.154 9.253 1.00 46.31 80 ILE A C 1
ATOM 676 O O . ILE A 1 80 ? -4.522 9.965 10.119 1.00 46.31 80 ILE A O 1
ATOM 680 N N . ARG A 1 81 ? -5.110 7.882 9.568 1.00 46.97 81 ARG A N 1
ATOM 681 C CA . ARG A 1 81 ? -5.220 7.431 10.969 1.00 46.97 81 ARG A CA 1
ATOM 682 C C . ARG A 1 81 ? -3.874 7.420 11.699 1.00 46.97 81 ARG A C 1
ATOM 684 O O . ARG A 1 81 ? -3.843 7.701 12.894 1.00 46.97 81 ARG A O 1
ATOM 691 N N . MET A 1 82 ? -2.775 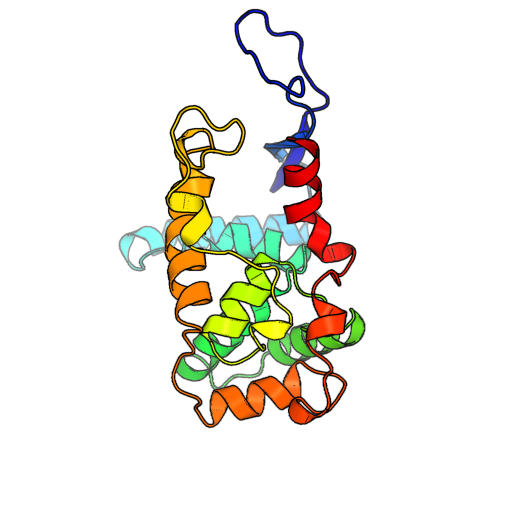7.171 10.979 1.00 41.91 82 MET A N 1
ATOM 692 C CA . MET A 1 82 ? -1.418 7.277 11.529 1.00 41.91 82 MET A CA 1
ATOM 693 C C . MET A 1 82 ? -1.023 8.725 11.839 1.00 41.91 82 MET A C 1
ATOM 695 O O . MET A 1 82 ? -0.404 8.958 12.867 1.00 41.91 82 MET A O 1
ATOM 699 N N . LYS A 1 83 ? -1.429 9.707 11.020 1.00 41.59 83 LYS A N 1
ATOM 700 C CA . LYS A 1 83 ? -1.184 11.131 11.320 1.00 41.59 83 LYS A CA 1
ATOM 701 C C . LYS A 1 83 ? -2.195 11.757 12.287 1.00 41.59 83 LYS A C 1
ATOM 703 O O . LYS A 1 83 ? -1.866 12.744 12.930 1.00 41.59 83 LYS A O 1
ATOM 708 N N . MET A 1 84 ? -3.411 11.222 12.407 1.00 36.12 84 MET A N 1
ATOM 709 C CA . MET A 1 84 ? -4.449 11.818 13.260 1.00 36.12 84 MET A CA 1
ATOM 710 C C . MET A 1 84 ? -4.287 11.509 14.752 1.00 36.12 84 MET A C 1
ATOM 712 O O . MET A 1 84 ? -4.790 12.279 15.568 1.00 36.12 84 MET A O 1
ATOM 716 N N . LYS A 1 85 ? -3.591 10.426 15.127 1.00 40.09 85 LYS A N 1
ATOM 717 C CA . LYS A 1 85 ? -3.407 10.079 16.547 1.00 40.09 85 LYS A CA 1
ATOM 718 C C . LYS A 1 85 ? -2.452 11.035 17.278 1.00 40.09 85 LYS A C 1
ATOM 720 O O . LYS A 1 85 ? -2.600 11.198 18.482 1.00 40.09 85 LYS A O 1
ATOM 725 N N . ASP A 1 86 ? -1.574 11.717 16.540 1.00 36.25 86 ASP A N 1
ATOM 726 C CA . ASP A 1 86 ? -0.601 12.661 17.105 1.00 36.25 86 ASP A CA 1
ATOM 727 C C . ASP A 1 86 ? -1.036 14.135 17.023 1.00 36.25 86 ASP A C 1
ATOM 729 O O . ASP A 1 86 ? -0.402 14.979 17.648 1.00 36.25 86 ASP A O 1
ATOM 733 N N . VAL A 1 87 ? -2.098 14.479 16.275 1.00 38.22 87 VAL A N 1
ATOM 734 C CA . VAL A 1 87 ? -2.410 15.897 15.993 1.00 38.22 87 VAL A CA 1
ATOM 735 C C . VAL A 1 87 ? -3.723 16.389 16.603 1.00 38.22 87 VAL A C 1
ATOM 737 O O . VAL A 1 87 ? -3.777 17.556 16.973 1.00 38.22 87 VAL A O 1
ATOM 740 N N . ILE A 1 88 ? -4.800 15.598 16.724 1.00 30.73 88 ILE A N 1
ATOM 741 C CA . ILE A 1 88 ? -6.108 16.207 17.047 1.00 30.73 88 ILE A CA 1
ATOM 742 C C . ILE A 1 88 ? -6.997 15.292 17.895 1.00 30.73 88 ILE A C 1
ATOM 744 O O . ILE A 1 88 ? -7.720 14.435 17.388 1.00 30.73 88 ILE A O 1
ATOM 748 N N . GLY A 1 89 ? -7.047 15.563 19.199 1.00 36.94 89 GLY A N 1
ATOM 749 C CA . GLY A 1 89 ? -8.237 15.291 20.003 1.00 36.94 89 GLY A CA 1
ATOM 750 C C . GLY A 1 89 ? -9.392 16.191 19.550 1.00 36.94 89 GLY A C 1
ATOM 751 O O . GLY A 1 89 ? -9.655 17.219 20.167 1.00 36.94 89 GLY A O 1
ATOM 752 N N . GLY A 1 90 ? -10.069 15.844 18.451 1.00 37.88 90 GLY A N 1
ATOM 753 C CA . GLY A 1 90 ? -11.097 16.718 17.882 1.00 37.88 90 GLY A CA 1
ATOM 754 C C . GLY A 1 90 ? -11.991 16.068 16.830 1.00 37.88 90 GLY A C 1
ATOM 755 O O . GLY A 1 90 ? -11.561 15.763 15.727 1.00 37.88 90 GLY A O 1
ATOM 756 N N . LYS A 1 91 ? -13.258 15.900 17.223 1.00 40.50 91 LYS A N 1
ATOM 757 C CA . LYS A 1 91 ? -14.536 16.224 16.547 1.00 40.50 91 LYS A CA 1
ATOM 758 C C . LYS A 1 91 ? -14.772 16.010 15.038 1.00 40.50 91 LYS A C 1
ATOM 760 O O . LYS A 1 91 ? -15.899 16.274 14.621 1.00 40.50 91 LYS A O 1
ATOM 765 N N . ASP A 1 92 ? -13.848 15.529 14.211 1.00 52.22 92 ASP A N 1
ATOM 766 C CA . ASP A 1 92 ? -14.141 15.351 12.781 1.00 52.22 92 ASP A CA 1
ATOM 767 C C . ASP A 1 92 ? -14.559 13.910 12.439 1.00 52.22 92 ASP A C 1
ATOM 769 O O . ASP A 1 92 ? -13.773 12.963 12.503 1.00 52.22 92 ASP A O 1
ATOM 773 N N . LYS A 1 93 ? -15.814 13.754 11.992 1.00 63.25 93 LYS A N 1
ATOM 774 C CA . LYS A 1 93 ? -16.401 12.500 11.476 1.00 63.25 93 LYS A CA 1
ATOM 775 C C . LYS A 1 93 ? -15.707 11.982 10.201 1.00 63.25 93 LYS A C 1
ATOM 777 O O . LYS A 1 93 ? -16.166 11.015 9.598 1.00 63.25 93 LYS A O 1
ATOM 782 N N . ALA A 1 94 ? -14.620 12.606 9.743 1.00 61.50 94 ALA A N 1
ATOM 783 C CA . ALA A 1 94 ? -13.842 12.182 8.580 1.00 61.50 94 ALA A CA 1
ATOM 784 C C . ALA A 1 94 ? -13.362 10.726 8.680 1.00 61.50 94 ALA A C 1
ATOM 786 O O . ALA A 1 94 ? -13.504 9.972 7.715 1.00 61.50 94 ALA A O 1
ATOM 787 N N . CYS A 1 95 ? -12.862 10.307 9.846 1.00 63.75 95 CYS A N 1
ATOM 788 C CA . CYS A 1 95 ? -12.435 8.924 10.078 1.00 63.75 95 CYS A CA 1
ATOM 789 C C . CYS A 1 95 ? -13.605 7.936 9.987 1.00 63.75 95 CYS A C 1
ATOM 791 O O . CYS A 1 95 ? -13.467 6.883 9.368 1.00 63.75 95 CYS A O 1
ATOM 793 N N . GLU A 1 96 ? -14.766 8.287 10.540 1.00 70.69 96 GLU A N 1
ATOM 794 C CA . GLU A 1 96 ? -15.979 7.463 10.462 1.00 70.69 96 GLU A CA 1
ATOM 795 C C . GLU A 1 96 ? -16.483 7.348 9.020 1.00 70.69 96 GLU A C 1
ATOM 797 O O . GLU A 1 96 ? -16.765 6.246 8.551 1.00 70.69 96 GLU A O 1
ATOM 802 N N . ARG A 1 97 ? -16.530 8.467 8.282 1.00 69.19 97 ARG A N 1
ATOM 803 C CA . ARG A 1 97 ? -16.917 8.492 6.861 1.00 69.19 97 ARG A CA 1
ATOM 804 C C . ARG A 1 97 ? -15.985 7.633 6.011 1.00 69.19 97 ARG A C 1
ATOM 806 O O . ARG A 1 97 ? -16.456 6.867 5.175 1.00 69.19 97 ARG A O 1
ATOM 813 N N . ALA A 1 98 ? -14.676 7.748 6.223 1.00 68.31 98 ALA A N 1
ATOM 814 C CA . ALA A 1 98 ? -13.684 6.981 5.482 1.00 68.31 98 ALA A CA 1
ATOM 815 C C . ALA A 1 98 ? -13.744 5.485 5.824 1.00 68.31 98 ALA A C 1
ATOM 817 O O . ALA A 1 98 ? -13.717 4.658 4.914 1.00 68.31 98 ALA A O 1
ATOM 818 N N . ARG A 1 99 ? -13.910 5.136 7.109 1.00 77.50 99 ARG A N 1
ATOM 819 C CA . ARG A 1 99 ? -14.121 3.749 7.544 1.00 77.50 99 ARG A CA 1
ATOM 820 C C . ARG A 1 99 ? -15.366 3.162 6.892 1.00 77.50 99 ARG A C 1
ATOM 822 O O . ARG A 1 99 ? -15.280 2.123 6.249 1.00 77.50 99 ARG A O 1
ATOM 829 N N . LYS A 1 100 ? -16.504 3.855 7.001 1.00 81.50 100 LYS A N 1
ATOM 830 C CA . LYS A 1 100 ? -17.761 3.436 6.374 1.00 81.50 100 LYS A CA 1
ATOM 831 C C . LYS A 1 100 ? -17.583 3.217 4.874 1.00 81.50 100 LYS A C 1
ATOM 833 O O . LYS A 1 100 ? -17.986 2.183 4.362 1.00 81.50 100 LYS A O 1
ATOM 838 N N . TRP A 1 101 ? -16.914 4.140 4.187 1.00 78.31 101 TRP A N 1
ATOM 839 C CA . TRP A 1 101 ? -16.660 4.002 2.759 1.00 78.31 101 TRP A CA 1
ATOM 840 C C . TRP A 1 101 ? -15.828 2.757 2.419 1.00 78.31 101 TRP A C 1
ATOM 842 O O . TRP A 1 101 ? -16.193 2.033 1.497 1.00 78.31 101 TRP A O 1
ATOM 852 N N . ILE A 1 102 ? -14.762 2.473 3.177 1.00 79.00 102 ILE A N 1
ATOM 853 C CA . ILE A 1 102 ? -13.941 1.266 2.990 1.00 79.00 102 ILE A CA 1
ATOM 854 C C . ILE A 1 102 ? -14.790 0.005 3.135 1.00 79.00 102 ILE A C 1
ATOM 856 O O . ILE A 1 102 ? -14.744 -0.861 2.264 1.00 79.00 102 ILE A O 1
ATOM 860 N N . LEU A 1 103 ? -15.577 -0.092 4.207 1.00 84.75 103 LEU A N 1
ATOM 861 C CA . LEU A 1 103 ? -16.410 -1.266 4.476 1.00 84.75 103 LEU A CA 1
ATOM 862 C C . LEU A 1 103 ? -17.492 -1.450 3.400 1.00 84.75 103 LEU A C 1
ATOM 864 O O . LEU A 1 103 ? -17.653 -2.557 2.884 1.00 84.75 103 LEU A O 1
ATOM 868 N N . ASP A 1 104 ? -18.141 -0.353 2.992 1.00 84.12 104 ASP A N 1
ATOM 869 C CA . ASP A 1 104 ? -19.186 -0.331 1.961 1.00 84.12 104 ASP A CA 1
ATOM 870 C C . ASP A 1 104 ? -18.649 -0.722 0.564 1.00 84.12 104 ASP A C 1
ATOM 872 O O . ASP A 1 104 ? -19.425 -1.120 -0.302 1.00 84.12 104 ASP A O 1
ATOM 876 N N . HIS A 1 105 ? -17.333 -0.631 0.321 1.00 77.56 105 HIS A N 1
ATOM 877 C CA . HIS A 1 105 ? -16.719 -0.928 -0.984 1.00 77.56 105 HIS A CA 1
ATOM 878 C C . HIS A 1 105 ? -15.844 -2.190 -0.988 1.00 77.56 105 HIS A C 1
ATOM 880 O O . HIS A 1 105 ? -14.921 -2.328 -1.794 1.00 77.56 105 HIS A O 1
ATOM 886 N N . GLY A 1 106 ? -16.164 -3.149 -0.120 1.00 81.75 106 GLY A N 1
ATOM 887 C CA . GLY A 1 106 ? -15.497 -4.449 -0.112 1.00 81.75 106 GLY A CA 1
ATOM 888 C C . GLY A 1 106 ? -14.262 -4.498 0.777 1.00 81.75 106 GLY A C 1
ATOM 889 O O . GLY A 1 106 ? -13.440 -5.388 0.591 1.00 81.75 106 GLY A O 1
ATOM 890 N N . SER A 1 107 ? -14.157 -3.593 1.758 1.00 86.50 107 SER A N 1
ATOM 891 C CA . SER A 1 107 ? -13.124 -3.598 2.795 1.00 86.50 107 SER A CA 1
ATOM 892 C C . SER A 1 107 ? -11.692 -3.435 2.240 1.00 86.50 107 SER A C 1
ATOM 894 O O . SER A 1 107 ? -11.452 -3.325 1.036 1.00 86.50 107 SER A O 1
ATOM 896 N N . ALA A 1 108 ? -10.691 -3.391 3.122 1.00 88.19 108 ALA A N 1
ATOM 8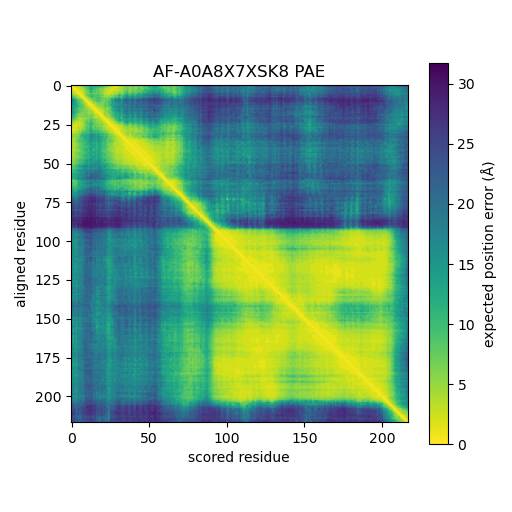97 C CA . ALA A 1 108 ? -9.287 -3.413 2.737 1.00 88.19 108 ALA A CA 1
ATOM 898 C C . ALA A 1 108 ? -8.877 -4.681 1.955 1.00 88.19 108 ALA A C 1
ATOM 900 O O . ALA A 1 108 ? -7.847 -4.648 1.284 1.00 88.19 108 ALA A O 1
ATOM 901 N N . ILE A 1 109 ? -9.671 -5.768 1.944 1.00 90.12 109 ILE A N 1
ATOM 902 C CA . ILE A 1 109 ? -9.383 -6.951 1.102 1.00 90.12 109 ILE A CA 1
ATOM 903 C C . ILE A 1 109 ? -9.349 -6.619 -0.399 1.00 90.12 109 ILE A C 1
ATOM 905 O O . ILE A 1 109 ? -8.576 -7.235 -1.138 1.00 90.12 109 ILE A O 1
ATOM 909 N N . ALA A 1 110 ? -10.136 -5.629 -0.833 1.00 87.06 110 ALA A N 1
ATOM 910 C CA . ALA A 1 110 ? -10.277 -5.210 -2.226 1.00 87.06 110 ALA A CA 1
ATOM 911 C C . ALA A 1 110 ? -9.375 -4.017 -2.608 1.00 87.06 110 ALA A C 1
ATOM 913 O O . ALA A 1 110 ? -9.558 -3.399 -3.661 1.00 87.06 110 ALA A O 1
ATOM 914 N N . ILE A 1 111 ? -8.391 -3.674 -1.774 1.00 85.62 111 ILE A N 1
ATOM 915 C CA . ILE A 1 111 ? -7.424 -2.616 -2.081 1.00 85.62 111 ILE A CA 1
ATOM 916 C C . ILE A 1 111 ? -6.566 -2.967 -3.316 1.00 85.62 111 ILE A C 1
ATOM 918 O O . ILE A 1 111 ? -6.402 -4.136 -3.671 1.00 85.62 111 ILE A O 1
ATOM 922 N N . SER A 1 112 ? -6.006 -1.953 -3.986 1.00 85.06 112 SER A N 1
ATOM 923 C CA . SER A 1 112 ? -5.089 -2.143 -5.121 1.00 85.06 112 SER A CA 1
ATOM 924 C C . SER A 1 112 ? -3.849 -2.965 -4.746 1.00 85.06 112 SER A C 1
ATOM 926 O O . SER A 1 112 ? -3.468 -3.037 -3.578 1.00 85.06 112 SER A O 1
ATOM 928 N N . SER A 1 113 ? -3.173 -3.554 -5.740 1.00 84.06 113 SER A N 1
ATOM 929 C CA . SER A 1 113 ? -1.978 -4.389 -5.526 1.00 84.06 113 SER A CA 1
ATOM 930 C C . SER A 1 113 ? -0.892 -3.684 -4.704 1.00 84.06 113 SER A C 1
ATOM 932 O O . SER A 1 113 ? -0.382 -4.264 -3.750 1.00 84.06 113 SER A O 1
ATOM 934 N N . TRP A 1 114 ? -0.589 -2.421 -5.013 1.00 85.81 114 TRP A N 1
ATOM 935 C CA . TRP A 1 114 ? 0.369 -1.617 -4.247 1.00 85.81 114 TRP A CA 1
ATOM 936 C C . TRP A 1 114 ? -0.120 -1.328 -2.832 1.00 85.81 114 TRP A C 1
ATOM 938 O O . TRP A 1 114 ? 0.667 -1.367 -1.889 1.00 85.81 114 TRP A O 1
ATOM 948 N N . GLY A 1 115 ? -1.421 -1.083 -2.663 1.00 85.62 115 GLY A N 1
ATOM 949 C CA . GLY A 1 115 ? -2.013 -0.925 -1.342 1.00 85.62 115 GLY A CA 1
ATOM 950 C C . GLY A 1 115 ? -1.854 -2.182 -0.488 1.00 85.62 115 GLY A C 1
ATOM 951 O O . GLY A 1 115 ? -1.487 -2.061 0.676 1.00 85.62 115 GLY A O 1
ATOM 952 N N . LYS A 1 116 ? -2.018 -3.383 -1.063 1.00 89.81 116 LYS A N 1
ATOM 953 C CA . LYS A 1 116 ? -1.776 -4.649 -0.345 1.00 89.81 116 LYS A CA 1
ATOM 954 C C . LYS A 1 116 ? -0.334 -4.747 0.137 1.00 89.81 116 LYS A C 1
ATOM 956 O O . LYS A 1 116 ? -0.121 -5.078 1.296 1.00 89.81 116 LYS A O 1
ATOM 961 N N . THR A 1 117 ? 0.639 -4.396 -0.709 1.00 91.00 117 THR A N 1
ATOM 962 C CA . THR A 1 117 ? 2.063 -4.386 -0.338 1.00 91.00 117 THR A CA 1
ATOM 963 C C . THR A 1 117 ? 2.329 -3.462 0.849 1.00 91.00 117 THR A C 1
ATOM 965 O O . THR A 1 117 ? 2.950 -3.878 1.823 1.00 91.00 117 THR A O 1
ATOM 968 N N . TRP A 1 118 ? 1.826 -2.225 0.809 1.00 89.81 118 TRP A N 1
ATOM 969 C CA . TRP A 1 118 ? 2.019 -1.272 1.905 1.00 89.81 118 TRP A CA 1
ATOM 970 C C . TRP A 1 118 ? 1.317 -1.704 3.192 1.00 89.81 118 TRP A C 1
ATOM 972 O O . TRP A 1 118 ? 1.913 -1.627 4.264 1.00 89.81 118 TRP A O 1
ATOM 982 N N . LEU A 1 119 ? 0.082 -2.203 3.105 1.00 91.06 119 LEU A N 1
ATOM 983 C CA . LEU A 1 119 ? -0.611 -2.744 4.273 1.00 91.06 119 LEU A CA 1
ATOM 984 C C . LEU A 1 119 ? 0.106 -3.976 4.835 1.00 91.06 119 LEU A C 1
ATOM 986 O O . LEU A 1 119 ? 0.161 -4.121 6.051 1.00 91.06 119 LEU A O 1
ATOM 990 N N . ALA A 1 120 ? 0.701 -4.822 3.992 1.00 93.81 120 ALA A N 1
ATOM 991 C CA . ALA A 1 120 ? 1.461 -5.982 4.446 1.00 93.81 120 ALA A CA 1
ATOM 992 C C . ALA A 1 120 ? 2.738 -5.587 5.193 1.00 93.81 120 ALA A C 1
ATOM 994 O O . ALA A 1 120 ? 2.995 -6.100 6.280 1.00 93.81 120 ALA A O 1
ATOM 995 N N . ILE A 1 121 ? 3.474 -4.595 4.683 1.00 92.88 121 ILE A N 1
ATOM 996 C CA . ILE A 1 121 ? 4.636 -4.015 5.376 1.00 92.88 121 ILE A CA 1
ATOM 997 C C . ILE A 1 121 ? 4.234 -3.465 6.752 1.00 92.88 121 ILE A C 1
ATOM 999 O O . ILE A 1 121 ? 4.968 -3.637 7.719 1.00 92.88 121 ILE A O 1
ATOM 1003 N N . LEU A 1 122 ? 3.064 -2.831 6.863 1.00 90.38 122 LEU A N 1
ATOM 1004 C CA . LEU A 1 122 ? 2.549 -2.282 8.124 1.00 90.38 122 LEU A CA 1
ATOM 1005 C C . LEU A 1 122 ? 1.956 -3.341 9.071 1.00 90.38 122 LEU A C 1
ATOM 1007 O O . LEU A 1 122 ? 1.595 -3.009 10.197 1.00 90.38 122 LEU A O 1
ATOM 1011 N N . GLY A 1 123 ? 1.814 -4.593 8.629 1.00 92.12 123 GLY A N 1
ATOM 1012 C CA . GLY A 1 123 ? 1.157 -5.647 9.403 1.00 92.12 123 GLY A CA 1
ATOM 1013 C C . GLY A 1 123 ? -0.366 -5.529 9.440 1.00 92.12 123 GLY A C 1
ATOM 1014 O O . GLY A 1 123 ? -1.000 -6.027 10.362 1.00 92.12 123 GLY A O 1
ATOM 1015 N N . LEU A 1 124 ? -0.980 -4.875 8.460 1.00 92.00 124 LEU A N 1
ATOM 1016 C CA . LEU A 1 124 ? -2.433 -4.762 8.306 1.00 92.00 124 LEU A CA 1
ATOM 1017 C C . LEU A 1 124 ? -3.003 -5.724 7.260 1.00 92.00 124 LEU A C 1
ATOM 1019 O O . LEU A 1 124 ? -4.215 -5.738 7.076 1.00 92.00 124 LEU A O 1
ATOM 1023 N N . TYR A 1 125 ? -2.165 -6.490 6.561 1.00 94.00 125 TYR A N 1
ATOM 1024 C CA . TYR A 1 125 ? -2.554 -7.419 5.498 1.00 94.00 125 TYR A CA 1
ATOM 1025 C C . TYR A 1 125 ? -1.544 -8.572 5.425 1.00 94.00 125 TYR A C 1
ATOM 1027 O O . TYR A 1 125 ? -0.357 -8.359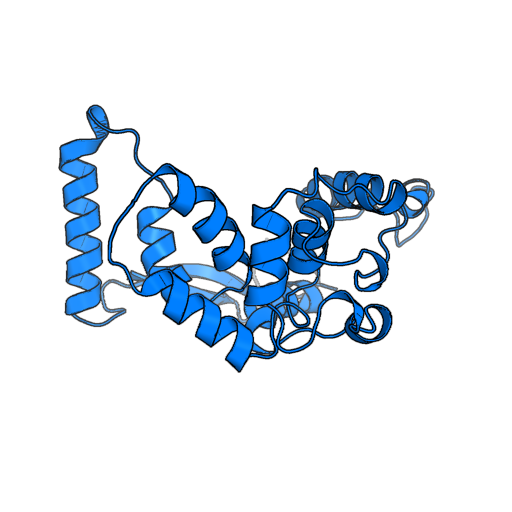 5.658 1.00 94.00 125 TYR A O 1
ATOM 1035 N N . GLU A 1 126 ? -1.961 -9.781 5.053 1.00 95.56 126 GLU A N 1
ATOM 1036 C CA . GLU A 1 126 ? -1.011 -10.891 4.905 1.00 95.56 126 GLU A CA 1
ATOM 1037 C C . GLU A 1 126 ? -0.351 -10.925 3.523 1.00 95.56 126 GLU A C 1
ATOM 1039 O O . GLU A 1 126 ? -1.014 -10.882 2.480 1.00 95.56 126 GLU A O 1
ATOM 1044 N N . TRP A 1 127 ? 0.966 -11.150 3.490 1.00 95.75 127 TRP A N 1
ATOM 1045 C CA . TRP A 1 127 ? 1.730 -11.328 2.248 1.00 95.75 127 TRP A CA 1
ATOM 1046 C C . TRP A 1 127 ? 1.163 -12.424 1.329 1.00 95.75 127 TRP A C 1
ATOM 1048 O O . TRP A 1 127 ? 1.347 -12.368 0.112 1.00 95.75 127 TRP A O 1
ATOM 1058 N N . ALA A 1 128 ? 0.449 -13.409 1.888 1.00 94.62 128 ALA A N 1
ATOM 1059 C CA . ALA A 1 128 ? -0.219 -14.471 1.137 1.00 94.62 128 ALA A CA 1
ATOM 1060 C C . ALA A 1 128 ? -1.295 -13.950 0.165 1.00 94.62 128 ALA A C 1
ATOM 1062 O O . ALA A 1 128 ? -1.508 -14.567 -0.887 1.00 94.62 128 ALA A O 1
ATOM 1063 N N . GLY A 1 129 ? -1.937 -12.825 0.491 1.00 93.56 129 GLY A N 1
ATOM 1064 C CA . GLY A 1 129 ? -2.912 -12.152 -0.366 1.00 93.56 129 GLY A CA 1
ATOM 1065 C C . GLY A 1 129 ? -2.314 -11.061 -1.257 1.00 93.56 129 GLY A C 1
ATOM 1066 O O . GLY A 1 129 ? -3.052 -10.385 -1.965 1.00 93.56 129 GLY A O 1
ATOM 1067 N N . CYS A 1 130 ? -0.991 -10.890 -1.271 1.00 92.56 130 CYS A N 1
ATOM 1068 C CA . CYS A 1 130 ? -0.309 -10.060 -2.263 1.00 92.56 130 CYS A CA 1
ATOM 1069 C C . CYS A 1 130 ? 0.020 -10.880 -3.521 1.00 92.56 130 CYS A C 1
ATOM 1071 O O . CYS A 1 130 ? 0.210 -12.101 -3.456 1.00 92.56 130 CYS A O 1
ATOM 1073 N N . ASN A 1 131 ? 0.118 -10.206 -4.670 1.00 90.44 131 ASN A N 1
ATOM 1074 C CA . ASN A 1 131 ? 0.715 -10.815 -5.858 1.00 90.44 131 ASN A CA 1
ATOM 1075 C C . ASN A 1 131 ? 2.207 -11.089 -5.597 1.00 90.44 131 ASN A C 1
ATOM 1077 O O . ASN A 1 131 ? 2.866 -10.250 -4.975 1.00 90.44 131 ASN A O 1
ATOM 1081 N N . PRO A 1 132 ? 2.747 -12.238 -6.039 1.00 90.31 132 PRO A N 1
ATOM 1082 C CA . PRO A 1 132 ? 4.164 -12.527 -5.891 1.00 90.31 132 PRO A CA 1
ATOM 1083 C C . PRO A 1 132 ? 5.049 -11.486 -6.575 1.00 90.31 132 PRO A C 1
ATOM 1085 O O . PRO A 1 132 ? 4.820 -11.133 -7.728 1.00 90.31 132 PRO A O 1
ATOM 1088 N N . MET A 1 133 ? 6.076 -11.036 -5.858 1.00 89.50 133 MET A N 1
ATOM 1089 C CA . MET A 1 133 ? 7.148 -10.182 -6.375 1.00 89.50 133 MET A CA 1
ATOM 1090 C C . MET A 1 133 ? 8.483 -10.876 -6.074 1.00 89.50 133 MET A C 1
ATOM 1092 O O . MET A 1 133 ? 9.164 -10.488 -5.123 1.00 89.50 133 MET A O 1
ATOM 1096 N N . PRO A 1 134 ? 8.803 -11.976 -6.781 1.00 89.56 134 PRO A N 1
ATOM 1097 C CA . PRO A 1 134 ? 9.989 -12.771 -6.491 1.00 89.56 134 PRO A CA 1
ATOM 1098 C C . PRO A 1 134 ? 11.259 -11.939 -6.734 1.00 89.56 134 PRO A C 1
ATOM 1100 O O . PRO A 1 134 ? 11.422 -11.405 -7.835 1.00 89.56 134 PRO A O 1
ATOM 1103 N N . PRO A 1 135 ? 12.163 -11.795 -5.747 1.00 90.12 135 PRO A N 1
ATOM 1104 C CA . PRO A 1 135 ? 13.428 -11.090 -5.947 1.00 90.12 135 PRO A CA 1
ATOM 1105 C C . PRO A 1 135 ? 14.316 -11.760 -7.010 1.00 90.12 135 PRO A C 1
ATOM 1107 O O . PRO A 1 135 ? 15.114 -11.081 -7.646 1.00 90.12 135 PRO A O 1
ATOM 1110 N N . GLU A 1 136 ? 14.133 -13.054 -7.279 1.00 91.31 136 GLU A N 1
ATOM 1111 C CA . GLU A 1 136 ? 14.836 -13.810 -8.322 1.00 91.31 136 GLU A CA 1
ATOM 1112 C C . GLU A 1 136 ? 14.584 -13.249 -9.727 1.00 91.31 136 GLU A C 1
ATOM 1114 O O . GLU A 1 136 ? 15.429 -13.388 -10.609 1.00 91.31 136 GLU A O 1
ATOM 1119 N N . PHE A 1 137 ? 13.462 -12.551 -9.933 1.00 87.56 137 PHE A N 1
ATOM 1120 C CA . PHE A 1 137 ? 13.166 -11.841 -11.179 1.00 87.56 137 PHE A CA 1
ATOM 1121 C C . PHE A 1 137 ? 14.276 -10.849 -11.566 1.00 87.56 137 PHE A C 1
ATOM 1123 O O . PHE A 1 137 ? 14.536 -10.628 -12.746 1.00 87.56 137 PHE A O 1
ATOM 1130 N N . TRP A 1 138 ? 14.980 -10.299 -10.574 1.00 88.81 138 TRP A N 1
ATOM 1131 C CA . TRP A 1 138 ? 16.079 -9.353 -10.763 1.00 88.81 138 TRP A CA 1
ATOM 1132 C C . TRP A 1 138 ? 17.399 -9.995 -11.189 1.00 88.81 138 TRP A C 1
ATOM 1134 O O . TRP A 1 138 ? 18.321 -9.280 -11.564 1.00 88.81 138 TRP A O 1
ATOM 1144 N N . LEU A 1 139 ? 17.484 -11.327 -11.162 1.00 90.88 139 LEU A N 1
ATOM 1145 C CA . LEU A 1 139 ? 18.666 -12.089 -11.571 1.00 90.88 139 LEU A CA 1
ATOM 1146 C C . LEU A 1 139 ? 18.609 -12.535 -13.036 1.00 90.88 139 LEU A C 1
ATOM 1148 O O . LEU A 1 139 ? 19.529 -13.196 -13.516 1.00 90.88 139 LEU A O 1
ATOM 1152 N N . LEU A 1 140 ? 17.527 -12.211 -13.750 1.00 90.56 140 LEU A N 1
ATOM 1153 C CA . LEU A 1 140 ? 17.388 -12.571 -15.154 1.00 90.56 140 LEU A CA 1
ATOM 1154 C C . LEU A 1 140 ? 18.499 -11.923 -16.002 1.00 90.56 140 LEU A C 1
ATOM 1156 O O . LEU A 1 140 ? 18.871 -10.774 -15.754 1.00 90.56 140 LEU A O 1
ATOM 1160 N N . PRO A 1 141 ? 19.009 -12.617 -17.036 1.00 90.75 141 PRO A N 1
ATOM 1161 C CA . PRO A 1 141 ? 20.007 -12.053 -17.938 1.00 90.75 141 PRO A CA 1
ATOM 1162 C C . PRO A 1 141 ? 19.404 -10.913 -18.765 1.00 90.75 141 PRO A C 1
ATOM 1164 O O . PRO A 1 141 ? 18.197 -10.900 -19.023 1.00 90.75 141 PRO A O 1
ATOM 1167 N N . SER A 1 142 ? 20.232 -9.963 -19.208 1.00 87.06 142 SER A N 1
ATOM 1168 C CA . SER A 1 142 ? 19.805 -8.819 -20.040 1.00 87.06 142 SER A CA 1
ATOM 1169 C C . SER A 1 142 ? 19.188 -9.236 -21.377 1.00 87.06 142 SER A C 1
ATOM 1171 O O . SER A 1 142 ? 18.412 -8.486 -21.958 1.00 87.06 142 SER A O 1
ATOM 1173 N N . THR A 1 143 ? 19.483 -10.453 -21.837 1.00 89.31 143 THR A N 1
ATOM 1174 C CA . THR A 1 143 ? 18.905 -11.065 -23.039 1.00 89.31 143 THR A CA 1
ATOM 1175 C C . THR A 1 143 ? 17.455 -11.521 -22.860 1.00 89.31 143 THR A C 1
ATOM 1177 O O . THR A 1 143 ? 16.783 -11.804 -23.849 1.00 89.31 143 THR A O 1
ATOM 1180 N N . SER A 1 144 ? 16.952 -11.609 -21.624 1.00 85.88 144 SER A N 1
ATOM 1181 C CA . SER A 1 144 ? 15.564 -11.991 -21.361 1.00 85.88 144 SER A CA 1
ATOM 1182 C C . SER A 1 144 ? 14.601 -10.855 -21.741 1.00 85.88 144 SER A C 1
ATOM 1184 O O . SER A 1 144 ? 14.813 -9.717 -21.315 1.00 85.88 144 SER A O 1
ATOM 1186 N N . PRO A 1 145 ? 13.492 -11.136 -22.453 1.00 81.88 145 PRO A N 1
ATOM 1187 C CA . PRO A 1 145 ? 12.513 -10.110 -22.833 1.00 81.88 145 PRO A CA 1
ATOM 1188 C C . PRO A 1 145 ? 11.808 -9.478 -21.624 1.00 81.88 145 PRO A C 1
ATOM 1190 O O . PRO A 1 145 ? 11.290 -8.372 -21.713 1.00 81.88 145 PRO A O 1
ATOM 1193 N N . ILE A 1 146 ? 11.819 -10.165 -20.480 1.00 82.81 146 ILE A N 1
ATOM 1194 C CA . ILE A 1 146 ? 11.242 -9.710 -19.211 1.00 82.81 146 ILE A CA 1
ATOM 1195 C C . ILE A 1 146 ? 12.321 -9.253 -18.219 1.00 82.81 146 ILE A C 1
ATOM 1197 O O . ILE A 1 146 ? 12.072 -9.210 -17.019 1.00 82.81 146 ILE A O 1
ATOM 1201 N N . ASN A 1 147 ? 13.534 -8.941 -18.686 1.00 85.62 147 ASN A N 1
ATOM 1202 C CA . ASN A 1 147 ? 14.580 -8.418 -17.817 1.00 85.62 147 ASN A CA 1
ATOM 1203 C C . ASN A 1 147 ? 14.116 -7.109 -17.138 1.00 85.62 147 ASN A C 1
ATOM 1205 O O . ASN A 1 147 ? 13.720 -6.173 -17.840 1.00 85.62 147 ASN A O 1
ATOM 1209 N N . PRO A 1 148 ? 14.198 -6.987 -15.799 1.00 83.38 148 PRO A N 1
ATOM 1210 C CA . PRO A 1 148 ? 13.752 -5.781 -15.110 1.00 83.38 148 PRO A CA 1
ATOM 1211 C C . PRO A 1 148 ? 14.504 -4.508 -15.514 1.00 83.38 148 PRO A C 1
ATOM 1213 O O . PRO A 1 148 ? 13.948 -3.425 -15.379 1.00 83.38 148 PRO A O 1
ATOM 1216 N N . GLY A 1 149 ? 15.724 -4.609 -16.044 1.00 83.56 149 GLY A N 1
ATOM 1217 C CA . GLY A 1 149 ? 16.488 -3.504 -16.627 1.00 83.56 149 GLY A CA 1
ATOM 1218 C C . GLY A 1 149 ? 15.807 -2.838 -17.827 1.00 83.56 149 GLY A C 1
ATOM 1219 O O . GLY A 1 149 ? 16.036 -1.657 -18.059 1.00 83.56 149 GLY A O 1
ATOM 1220 N N . ASN A 1 150 ? 14.900 -3.534 -18.517 1.00 82.44 150 ASN A N 1
ATOM 1221 C CA . ASN A 1 150 ? 14.111 -2.971 -19.617 1.00 82.44 150 ASN A CA 1
ATOM 1222 C C . ASN A 1 150 ? 12.822 -2.270 -19.141 1.00 82.44 150 ASN A C 1
ATOM 1224 O O . ASN A 1 150 ? 12.132 -1.642 -19.941 1.00 82.44 150 ASN A O 1
ATOM 1228 N N . LEU A 1 151 ? 12.470 -2.364 -17.852 1.00 82.44 151 LEU A N 1
ATOM 1229 C CA . LEU A 1 151 ? 11.313 -1.659 -17.291 1.00 82.44 151 LEU A CA 1
ATOM 1230 C C . LEU A 1 151 ? 11.608 -0.165 -17.147 1.00 82.44 151 LEU A C 1
ATOM 1232 O O . LEU A 1 151 ? 12.752 0.219 -16.924 1.00 82.44 151 LEU A O 1
ATOM 1236 N N . LEU A 1 152 ? 10.562 0.665 -17.176 1.00 82.25 152 LEU A N 1
ATOM 1237 C CA . LEU A 1 152 ? 10.666 2.098 -16.886 1.00 82.25 152 LEU A CA 1
ATOM 1238 C C . LEU A 1 152 ? 11.378 2.350 -15.550 1.00 82.25 152 LEU A C 1
ATOM 1240 O O . LEU A 1 152 ? 11.098 1.684 -14.550 1.00 82.25 152 LEU A O 1
ATOM 1244 N N . ASP A 1 153 ? 12.237 3.367 -15.514 1.00 79.62 153 ASP A N 1
ATOM 1245 C CA . ASP A 1 153 ? 13.086 3.705 -14.366 1.00 79.62 153 ASP A CA 1
ATOM 1246 C C . ASP A 1 153 ? 12.304 3.789 -13.045 1.00 79.62 153 ASP A C 1
ATOM 1248 O O . ASP A 1 153 ? 12.703 3.202 -12.037 1.00 79.62 153 ASP A O 1
ATOM 1252 N N . TYR A 1 154 ? 11.138 4.443 -13.062 1.00 78.44 154 TYR A N 1
ATOM 1253 C CA . TYR A 1 154 ? 10.257 4.564 -11.898 1.00 78.44 154 TYR A CA 1
ATOM 1254 C C . TYR A 1 154 ? 9.720 3.211 -11.404 1.00 78.44 154 TYR A C 1
ATOM 1256 O O . TYR A 1 154 ? 9.659 2.956 -10.196 1.00 78.44 154 TYR A O 1
ATOM 1264 N N . CYS A 1 155 ? 9.365 2.313 -12.327 1.00 82.12 155 CYS A N 1
ATOM 1265 C CA . CYS A 1 155 ? 8.956 0.958 -11.978 1.00 82.12 155 CYS A CA 1
ATOM 1266 C C . CYS A 1 155 ? 10.116 0.219 -11.312 1.00 82.12 155 CYS A C 1
ATOM 1268 O O . CYS A 1 155 ? 9.904 -0.436 -10.293 1.00 82.12 155 CYS A O 1
ATOM 1270 N N . ARG A 1 156 ? 11.345 0.372 -11.819 1.00 86.94 156 ARG A N 1
ATOM 1271 C CA . ARG A 1 156 ? 12.503 -0.318 -11.243 1.00 86.94 156 ARG A CA 1
ATOM 1272 C C . ARG A 1 156 ? 12.782 0.124 -9.809 1.00 86.94 156 ARG A C 1
ATOM 1274 O O . ARG A 1 156 ? 12.887 -0.713 -8.916 1.00 86.94 156 ARG A O 1
ATOM 1281 N N . LEU A 1 157 ? 12.824 1.438 -9.588 1.00 87.69 157 LEU A N 1
ATOM 1282 C CA . LEU A 1 157 ? 13.061 2.036 -8.270 1.00 87.69 157 LEU A CA 1
ATOM 1283 C C . LEU A 1 157 ? 11.999 1.641 -7.237 1.00 87.69 157 LEU A C 1
ATOM 1285 O O . LEU A 1 157 ? 12.305 1.539 -6.052 1.00 87.69 157 LEU A O 1
ATOM 1289 N N . THR A 1 158 ? 10.765 1.394 -7.680 1.00 87.19 158 THR A N 1
ATOM 1290 C CA . THR A 1 158 ? 9.661 1.017 -6.791 1.00 87.19 158 THR A CA 1
ATOM 1291 C C . THR A 1 158 ? 9.620 -0.490 -6.529 1.00 87.19 158 THR A C 1
ATOM 1293 O O . THR A 1 158 ? 9.531 -0.920 -5.379 1.00 87.19 158 THR A O 1
ATOM 1296 N N . TYR A 1 159 ? 9.692 -1.318 -7.574 1.00 89.31 159 TYR A N 1
ATOM 1297 C CA . TYR A 1 159 ? 9.508 -2.765 -7.441 1.00 89.31 159 TYR A CA 1
ATOM 1298 C C . TYR A 1 159 ? 10.725 -3.482 -6.855 1.00 89.31 159 TYR A C 1
ATOM 1300 O O . TYR A 1 159 ? 10.548 -4.534 -6.244 1.00 89.31 159 TYR A O 1
ATOM 1308 N N . LEU A 1 160 ? 11.936 -2.933 -6.984 1.00 91.50 160 LEU A N 1
ATOM 1309 C CA . LEU A 1 160 ? 13.140 -3.533 -6.402 1.00 91.50 160 LEU A CA 1
ATOM 1310 C C . LEU A 1 160 ? 13.056 -3.645 -4.866 1.00 91.50 160 LEU A C 1
ATOM 1312 O O . LEU A 1 160 ? 13.129 -4.766 -4.351 1.00 91.50 160 LEU A O 1
ATOM 1316 N N . PRO A 1 161 ? 12.841 -2.550 -4.107 1.00 92.88 161 PRO A N 1
ATOM 1317 C CA . PRO A 1 161 ? 12.689 -2.648 -2.657 1.00 92.88 161 PRO A CA 1
ATOM 1318 C C . PRO A 1 161 ? 11.434 -3.436 -2.257 1.00 92.88 161 PRO A C 1
ATOM 1320 O O . PRO A 1 161 ? 11.475 -4.184 -1.281 1.00 92.88 161 PRO A O 1
ATOM 1323 N N . MET A 1 162 ? 10.333 -3.341 -3.015 1.00 93.44 162 MET A N 1
ATOM 1324 C CA . MET A 1 162 ? 9.133 -4.142 -2.741 1.00 93.44 162 MET A CA 1
ATOM 1325 C C . MET A 1 162 ? 9.392 -5.647 -2.882 1.00 93.44 162 MET A C 1
ATOM 1327 O O . MET A 1 162 ? 8.937 -6.414 -2.036 1.00 93.44 162 MET A O 1
ATOM 1331 N N . ALA A 1 163 ? 10.138 -6.078 -3.904 1.00 93.25 163 ALA A N 1
ATOM 1332 C CA . ALA A 1 163 ? 10.506 -7.478 -4.102 1.00 93.25 163 ALA A CA 1
ATOM 1333 C C . ALA A 1 163 ? 11.431 -7.982 -2.985 1.00 93.25 163 ALA A C 1
ATOM 1335 O O . ALA A 1 163 ? 11.229 -9.080 -2.466 1.00 93.25 163 ALA A O 1
ATOM 1336 N N . TYR A 1 164 ? 12.388 -7.158 -2.544 1.00 94.56 164 TYR A N 1
ATOM 1337 C CA . TYR A 1 164 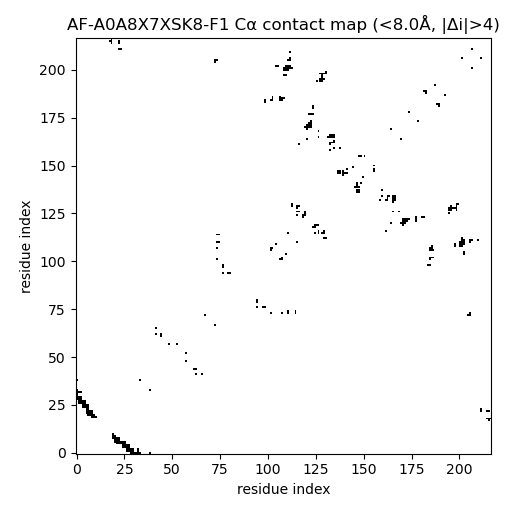? 13.237 -7.479 -1.394 1.00 94.56 164 TYR A CA 1
ATOM 1338 C C . TYR A 1 164 ? 12.409 -7.697 -0.117 1.00 94.56 164 TYR A C 1
ATOM 1340 O O . TYR A 1 164 ? 12.529 -8.732 0.544 1.00 94.56 164 TYR A O 1
ATOM 1348 N N . LEU A 1 165 ? 11.515 -6.755 0.207 1.00 95.62 165 LEU A N 1
ATOM 1349 C CA . LEU A 1 165 ? 10.636 -6.850 1.376 1.00 95.62 165 LEU A CA 1
ATOM 1350 C C . LEU A 1 165 ? 9.661 -8.030 1.269 1.00 95.62 165 LEU A C 1
ATOM 1352 O O . LEU A 1 165 ? 9.431 -8.724 2.260 1.00 95.62 165 LEU A O 1
ATOM 1356 N N . TYR A 1 166 ? 9.145 -8.308 0.068 1.00 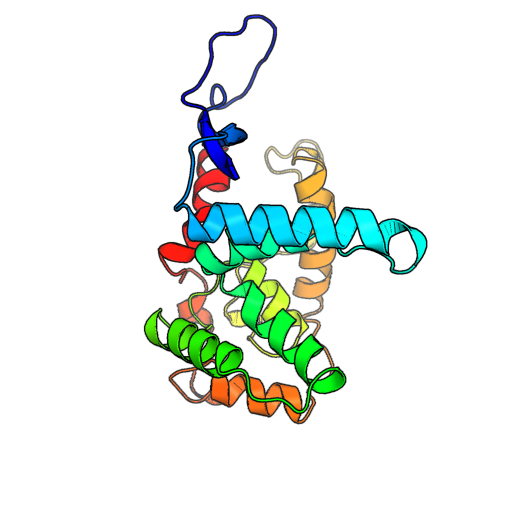95.19 166 TYR A N 1
ATOM 1357 C CA . TYR A 1 166 ? 8.302 -9.471 -0.200 1.00 95.19 166 TYR A CA 1
ATOM 1358 C C . TYR A 1 166 ? 9.057 -10.785 0.014 1.00 95.19 166 TYR A C 1
ATOM 1360 O O . TYR A 1 166 ? 8.501 -11.709 0.613 1.00 95.19 166 TYR A O 1
ATOM 1368 N N . GLY A 1 167 ? 10.301 -10.880 -0.462 1.00 94.50 167 GLY A N 1
ATOM 1369 C CA . GLY A 1 167 ? 11.162 -12.048 -0.275 1.00 94.50 167 GLY A CA 1
ATOM 1370 C C . GLY A 1 167 ? 11.481 -12.292 1.199 1.00 94.50 167 GLY A C 1
ATOM 1371 O O . GLY A 1 167 ? 11.392 -13.420 1.674 1.00 94.50 167 GLY A O 1
ATOM 1372 N N . LYS A 1 168 ? 11.745 -11.222 1.958 1.00 95.44 168 LYS A N 1
ATOM 1373 C CA . LYS A 1 168 ? 11.946 -11.284 3.415 1.00 95.44 168 LYS A CA 1
ATOM 1374 C C . LYS A 1 168 ? 10.660 -11.465 4.220 1.00 95.44 168 LYS A C 1
ATOM 1376 O O . LYS A 1 168 ? 10.753 -11.698 5.421 1.00 95.44 168 LYS A O 1
ATOM 1381 N N . LYS A 1 169 ? 9.486 -11.330 3.590 1.00 95.44 169 LYS A N 1
ATOM 1382 C CA . LYS A 1 169 ? 8.182 -11.256 4.271 1.00 95.44 169 LYS A CA 1
ATOM 1383 C C . LYS A 1 169 ? 8.212 -10.253 5.424 1.00 95.44 169 LYS A C 1
ATOM 1385 O O . LYS A 1 169 ? 7.711 -10.529 6.508 1.00 95.44 169 LYS A O 1
ATOM 1390 N N . PHE A 1 170 ? 8.831 -9.098 5.187 1.00 96.50 170 PHE A N 1
ATOM 1391 C CA . PHE A 1 170 ? 9.013 -8.086 6.219 1.00 96.50 170 PHE A CA 1
ATOM 1392 C C . PHE A 1 170 ? 7.661 -7.571 6.718 1.00 96.50 170 PHE A C 1
ATOM 1394 O O . PHE A 1 170 ? 6.774 -7.268 5.919 1.00 96.50 170 PHE A O 1
ATOM 1401 N N . VAL A 1 171 ? 7.528 -7.444 8.033 1.00 96.56 171 VAL A N 1
ATOM 1402 C CA . VAL A 1 171 ? 6.368 -6.848 8.691 1.00 96.56 171 VAL A CA 1
ATOM 1403 C C . VAL A 1 171 ? 6.889 -5.947 9.804 1.00 96.56 171 VAL A C 1
ATOM 1405 O O . VAL A 1 171 ? 7.774 -6.339 10.564 1.00 96.56 171 VAL A O 1
ATOM 1408 N N . GLY A 1 172 ? 6.365 -4.726 9.879 1.00 91.81 172 GLY A N 1
ATOM 1409 C CA . GLY A 1 172 ? 6.661 -3.796 10.959 1.00 91.81 172 GLY A CA 1
ATOM 1410 C C . GLY A 1 172 ? 6.130 -4.285 12.316 1.00 91.81 172 GLY A C 1
ATOM 1411 O O . GLY A 1 172 ? 5.382 -5.261 12.387 1.00 91.81 172 GLY A O 1
ATOM 1412 N N . PRO A 1 173 ? 6.486 -3.609 13.420 1.00 93.38 173 PRO A N 1
ATOM 1413 C CA . PRO A 1 173 ? 6.033 -4.000 14.750 1.00 93.38 173 PRO A CA 1
ATOM 1414 C C . PRO A 1 173 ? 4.502 -4.019 14.866 1.00 93.38 173 PRO A C 1
ATOM 1416 O O . PRO A 1 173 ? 3.828 -3.032 14.560 1.00 93.38 173 PRO A O 1
ATOM 1419 N N . ILE A 1 174 ? 3.951 -5.128 15.365 1.00 93.88 174 ILE A N 1
ATOM 1420 C CA . ILE A 1 174 ? 2.516 -5.244 15.634 1.00 93.88 174 ILE A CA 1
ATOM 1421 C C . ILE A 1 174 ? 2.205 -4.535 16.952 1.00 93.88 174 ILE A C 1
ATOM 1423 O O . ILE A 1 174 ? 2.433 -5.060 18.038 1.00 93.88 174 ILE A O 1
ATOM 1427 N N . THR A 1 175 ? 1.703 -3.307 16.847 1.00 90.50 175 THR A N 1
ATOM 1428 C CA . THR A 1 175 ? 1.311 -2.487 18.000 1.00 90.50 175 THR A CA 1
ATOM 1429 C C . THR A 1 175 ? -0.182 -2.647 18.318 1.00 90.50 175 THR A C 1
ATOM 1431 O O . THR A 1 175 ? -0.956 -3.045 17.442 1.00 90.50 175 THR A O 1
ATOM 1434 N N . PRO A 1 176 ? -0.646 -2.255 19.521 1.00 91.44 176 PRO A N 1
ATOM 1435 C CA . PRO A 1 176 ? -2.078 -2.227 19.834 1.00 91.44 176 PRO A CA 1
ATOM 1436 C C . PRO A 1 176 ? -2.906 -1.399 18.840 1.00 91.44 176 PRO A C 1
ATOM 1438 O O . PRO A 1 176 ? -4.058 -1.720 18.569 1.00 91.44 176 PRO A O 1
ATOM 1441 N N . LEU A 1 177 ? -2.312 -0.356 18.247 1.00 85.25 177 LEU A N 1
ATOM 1442 C CA . LEU A 1 177 ? -2.954 0.432 17.196 1.00 85.25 177 LEU A CA 1
ATOM 1443 C C . LEU A 1 177 ? -3.169 -0.388 15.915 1.00 85.25 177 LEU A C 1
ATOM 1445 O O . LEU A 1 177 ? -4.234 -0.295 15.316 1.00 85.25 177 LEU A O 1
ATOM 1449 N N . ILE A 1 178 ? -2.190 -1.195 15.499 1.00 87.81 178 ILE A N 1
ATOM 1450 C CA . ILE A 1 178 ? -2.323 -2.069 14.323 1.00 87.81 178 ILE A CA 1
ATOM 1451 C C . ILE A 1 178 ? -3.451 -3.081 14.535 1.00 87.81 178 ILE A C 1
ATOM 1453 O O . ILE A 1 178 ? -4.280 -3.252 13.645 1.00 87.81 178 ILE A O 1
ATOM 1457 N N . LEU A 1 179 ? -3.533 -3.682 15.725 1.00 91.12 179 LEU A N 1
ATOM 1458 C CA . LEU A 1 179 ? -4.617 -4.604 16.074 1.00 91.12 179 LEU A CA 1
ATOM 1459 C C . LEU A 1 179 ? -5.989 -3.917 16.012 1.00 91.12 179 LEU A C 1
ATOM 1461 O O . LEU A 1 179 ? -6.898 -4.436 15.376 1.00 91.12 179 LEU A O 1
ATOM 1465 N N . GLN A 1 180 ? -6.121 -2.706 16.566 1.00 88.12 180 GLN A N 1
ATOM 1466 C CA . GLN A 1 180 ? -7.360 -1.922 16.458 1.00 88.12 180 GLN A CA 1
ATOM 1467 C C . GLN A 1 180 ? -7.742 -1.624 15.005 1.00 88.12 180 GLN A C 1
ATOM 1469 O O . GLN A 1 180 ? -8.909 -1.710 14.642 1.00 88.12 180 GLN A O 1
ATOM 1474 N N . ILE A 1 181 ? -6.770 -1.277 14.158 1.00 86.88 181 ILE A N 1
ATOM 1475 C CA . ILE A 1 181 ? -7.045 -0.970 12.752 1.00 86.88 181 ILE A CA 1
ATOM 1476 C C . ILE A 1 181 ? -7.522 -2.221 12.003 1.00 86.88 181 ILE A C 1
ATOM 1478 O O . ILE A 1 181 ? -8.409 -2.096 11.161 1.00 86.88 181 ILE A O 1
ATOM 1482 N N . ARG A 1 182 ? -6.990 -3.415 12.305 1.00 91.44 182 ARG A N 1
ATOM 1483 C CA . ARG A 1 182 ? -7.468 -4.674 11.701 1.00 91.44 182 ARG A CA 1
ATOM 1484 C C . ARG A 1 182 ? -8.966 -4.875 11.960 1.00 91.44 182 ARG A C 1
ATOM 1486 O O . ARG A 1 182 ? -9.706 -5.104 11.011 1.00 91.44 182 ARG A O 1
ATOM 1493 N N . GLU A 1 183 ? -9.433 -4.652 13.184 1.00 90.88 183 GLU A N 1
ATOM 1494 C CA . GLU A 1 183 ? -10.868 -4.734 13.516 1.00 90.88 183 GLU A CA 1
ATOM 1495 C C . GLU A 1 183 ? -11.726 -3.657 12.823 1.00 90.88 183 GLU A C 1
ATOM 1497 O O . GLU A 1 183 ? -12.946 -3.776 12.707 1.00 90.88 183 GLU A O 1
ATOM 1502 N N . GLU A 1 184 ? -11.115 -2.563 12.365 1.00 88.00 184 GLU A N 1
ATOM 1503 C CA . GLU A 1 184 ? -11.846 -1.435 11.792 1.00 88.00 184 GLU A CA 1
ATOM 1504 C C . GLU A 1 184 ? -12.042 -1.515 10.281 1.00 88.00 184 GLU A C 1
ATOM 1506 O O . GLU A 1 184 ? -13.054 -1.009 9.786 1.00 88.00 184 GLU A O 1
ATOM 1511 N N . ILE A 1 185 ? -11.078 -2.093 9.559 1.00 87.31 185 ILE A N 1
ATOM 1512 C CA . ILE A 1 185 ? -11.017 -2.054 8.089 1.00 87.31 185 ILE A CA 1
ATOM 1513 C C . ILE A 1 185 ? -11.550 -3.323 7.416 1.00 87.31 185 ILE A C 1
ATOM 1515 O O . ILE A 1 185 ? -11.684 -3.339 6.186 1.00 87.31 185 ILE A O 1
ATOM 1519 N N . TYR A 1 186 ? -11.846 -4.369 8.192 1.00 90.56 186 TYR A N 1
ATOM 1520 C CA . TYR A 1 186 ? -12.356 -5.656 7.721 1.00 90.56 186 TYR A CA 1
ATOM 1521 C C . TYR A 1 186 ? -13.810 -5.896 8.143 1.00 90.56 186 TYR A C 1
ATOM 1523 O O . TYR A 1 186 ? -14.213 -5.540 9.243 1.00 90.56 186 TYR A O 1
ATOM 1531 N N . ASN A 1 187 ? -14.606 -6.479 7.238 1.00 89.75 187 ASN A N 1
ATOM 1532 C CA . ASN A 1 187 ? -15.988 -6.895 7.529 1.00 89.75 187 ASN A CA 1
ATOM 1533 C C . ASN A 1 187 ? -16.042 -8.245 8.267 1.00 89.75 187 ASN A C 1
ATOM 1535 O O . ASN A 1 187 ? -17.044 -8.571 8.895 1.00 89.75 187 ASN A O 1
ATOM 1539 N N . GLU A 1 188 ? -14.973 -9.035 8.167 1.00 91.44 188 GLU A N 1
ATOM 1540 C CA . GLU A 1 188 ? -14.813 -10.338 8.808 1.00 91.44 188 GLU A CA 1
ATOM 1541 C C . GLU A 1 188 ? -13.583 -10.304 9.729 1.00 91.44 188 GLU A C 1
ATOM 1543 O O . GLU A 1 188 ? -12.651 -9.544 9.445 1.00 91.44 188 GLU A O 1
ATOM 1548 N N . PRO A 1 189 ? -13.538 -11.129 10.794 1.00 93.81 189 PRO A N 1
ATOM 1549 C CA . PRO A 1 189 ? -12.382 -11.200 11.687 1.00 93.81 189 PRO A CA 1
ATOM 1550 C C . PRO A 1 189 ? -11.088 -11.490 10.924 1.00 93.81 189 PRO A C 1
ATOM 1552 O O . PRO A 1 189 ? -11.054 -12.399 10.087 1.00 93.81 189 PRO A O 1
ATOM 1555 N N . TYR A 1 190 ? -10.025 -10.746 11.236 1.00 93.50 190 TYR A N 1
ATOM 1556 C CA . TYR A 1 190 ? -8.756 -10.775 10.500 1.00 93.50 190 TYR A CA 1
ATOM 1557 C C . TYR A 1 190 ? -8.178 -12.194 10.366 1.00 93.50 190 TYR A C 1
ATOM 1559 O O . TYR A 1 190 ? -7.675 -12.576 9.309 1.00 93.50 190 TYR A O 1
ATOM 1567 N N . GLU A 1 191 ? -8.301 -13.008 11.413 1.00 93.25 191 GLU A N 1
ATOM 1568 C CA . GLU A 1 191 ? -7.759 -14.368 11.501 1.00 93.25 191 GLU A CA 1
ATOM 1569 C C . GLU A 1 191 ? -8.532 -15.379 10.644 1.00 93.25 191 GLU A C 1
ATOM 1571 O O . GLU A 1 191 ? -7.997 -16.430 10.293 1.00 93.25 191 GLU A O 1
ATOM 1576 N N . LYS A 1 192 ? -9.791 -15.081 10.299 1.00 94.19 192 LYS A N 1
ATOM 1577 C CA . LYS A 1 192 ? -10.652 -15.966 9.495 1.00 94.19 192 LYS A CA 1
ATOM 1578 C C . LYS A 1 192 ? -10.518 -15.717 7.992 1.00 94.19 192 LYS A C 1
ATOM 1580 O O . LYS A 1 192 ? -11.001 -16.518 7.191 1.00 94.19 192 LYS A O 1
ATOM 1585 N N . LEU A 1 193 ? -9.853 -14.632 7.597 1.00 94.00 193 LEU A N 1
ATOM 1586 C CA . LEU A 1 193 ? -9.695 -14.244 6.200 1.00 94.00 193 LEU A CA 1
ATOM 1587 C C . LEU A 1 193 ? -8.814 -15.242 5.434 1.00 94.00 193 LEU A C 1
ATOM 1589 O O . LEU A 1 193 ? -7.652 -15.482 5.761 1.00 94.00 193 LEU A O 1
ATOM 1593 N N . ASN A 1 194 ? -9.336 -15.778 4.327 1.00 94.50 194 ASN A N 1
ATOM 1594 C CA . ASN A 1 194 ? -8.542 -16.589 3.403 1.00 94.50 194 ASN A CA 1
ATOM 1595 C C . ASN A 1 194 ? -7.794 -15.696 2.402 1.00 94.50 194 ASN A C 1
ATOM 1597 O O . ASN A 1 194 ? -8.214 -15.507 1.257 1.00 94.50 194 ASN A O 1
ATOM 1601 N N . TRP A 1 195 ? -6.645 -15.181 2.835 1.00 94.88 195 TRP A N 1
ATOM 1602 C CA . TRP A 1 195 ? -5.833 -14.211 2.096 1.00 94.88 195 TRP A CA 1
ATOM 1603 C C . TRP A 1 195 ? -5.500 -14.611 0.658 1.00 94.88 195 TRP A C 1
ATOM 1605 O O . TRP A 1 195 ? -5.510 -13.765 -0.234 1.00 94.88 195 TRP A O 1
ATOM 1615 N N . ARG A 1 196 ? -5.260 -15.902 0.390 1.00 93.12 196 ARG A N 1
ATOM 1616 C CA . ARG A 1 196 ? -4.905 -16.378 -0.959 1.00 93.12 196 ARG A CA 1
ATOM 1617 C C . ARG A 1 196 ? -6.010 -16.101 -1.979 1.00 93.12 196 ARG A C 1
ATOM 1619 O O . ARG A 1 196 ? -5.701 -15.809 -3.131 1.00 93.12 196 ARG A O 1
ATOM 1626 N N . ARG A 1 197 ? -7.280 -16.144 -1.560 1.00 92.50 197 ARG A N 1
ATOM 1627 C CA . ARG A 1 197 ? -8.434 -15.883 -2.440 1.00 92.50 197 ARG A CA 1
ATOM 1628 C C . ARG A 1 197 ? -8.528 -14.416 -2.846 1.00 92.50 197 ARG A C 1
ATOM 1630 O O . ARG A 1 197 ? -9.028 -14.111 -3.922 1.00 92.50 197 ARG A O 1
ATOM 1637 N N . PHE A 1 198 ? -8.002 -13.513 -2.023 1.00 90.06 198 PHE A N 1
ATOM 1638 C CA . PHE A 1 198 ? -8.072 -12.075 -2.270 1.00 90.06 198 PHE A CA 1
ATOM 1639 C C . PHE A 1 198 ? -6.922 -11.552 -3.123 1.00 90.06 198 PHE A C 1
ATOM 1641 O O . PHE A 1 198 ? -6.925 -10.376 -3.465 1.00 90.06 198 PHE A O 1
ATOM 1648 N N . ARG A 1 199 ? -5.963 -12.394 -3.529 1.00 89.06 199 ARG A N 1
ATOM 1649 C CA . ARG A 1 199 ? -4.774 -11.981 -4.290 1.00 89.06 199 ARG A CA 1
ATOM 1650 C C . ARG A 1 199 ? -5.093 -11.114 -5.508 1.00 89.06 199 ARG A C 1
ATOM 1652 O O . ARG A 1 199 ? -4.545 -10.020 -5.652 1.00 89.06 199 ARG A O 1
ATOM 1659 N N . HIS A 1 200 ? -6.047 -11.562 -6.313 1.00 85.88 200 HIS A N 1
ATOM 1660 C CA . HIS A 1 200 ? -6.469 -10.882 -7.538 1.00 85.88 200 HIS A CA 1
ATOM 1661 C C . HIS A 1 200 ? -7.701 -9.984 -7.344 1.00 85.88 200 HIS A C 1
ATOM 1663 O O . HIS A 1 200 ? -8.150 -9.348 -8.292 1.00 85.88 200 HIS A O 1
ATOM 1669 N N . LEU A 1 201 ? -8.238 -9.900 -6.121 1.00 85.12 201 LEU A N 1
ATOM 1670 C CA . LEU A 1 201 ? -9.380 -9.045 -5.813 1.00 85.12 201 LEU A CA 1
ATOM 1671 C C . LEU A 1 201 ? -8.949 -7.575 -5.786 1.00 85.12 201 LEU A C 1
ATOM 1673 O O . LEU A 1 201 ? -7.991 -7.218 -5.106 1.00 85.12 201 LEU A O 1
ATOM 1677 N N . CYS A 1 202 ? -9.663 -6.723 -6.512 1.00 80.38 202 CYS A N 1
ATOM 1678 C CA . CYS A 1 202 ? -9.456 -5.280 -6.527 1.00 80.38 202 CYS A CA 1
ATOM 1679 C C . CYS A 1 202 ? -10.814 -4.611 -6.755 1.00 80.38 202 CYS A C 1
ATOM 1681 O O . CYS A 1 202 ? -11.553 -5.003 -7.661 1.00 80.38 202 CYS A O 1
ATOM 1683 N N . ALA A 1 203 ? -11.172 -3.626 -5.935 1.00 74.69 203 ALA A N 1
ATOM 1684 C CA . ALA A 1 203 ? -12.415 -2.888 -6.095 1.00 74.69 203 ALA A CA 1
ATOM 1685 C C . ALA A 1 203 ? -12.390 -2.094 -7.407 1.00 74.69 203 ALA A C 1
ATOM 1687 O O . ALA A 1 203 ? -11.373 -1.490 -7.745 1.00 74.69 203 ALA A O 1
ATOM 1688 N N . LYS A 1 204 ? -13.526 -2.015 -8.113 1.00 61.41 204 LYS A N 1
ATOM 1689 C CA . LYS A 1 204 ? -13.645 -1.272 -9.386 1.00 61.41 204 LYS A CA 1
ATOM 1690 C C . LYS A 1 204 ? -13.150 0.178 -9.287 1.00 61.41 204 LYS A C 1
ATOM 1692 O O . LYS A 1 204 ? -12.505 0.670 -10.201 1.00 61.41 204 LYS A O 1
ATOM 1697 N N . VAL A 1 205 ? -13.381 0.838 -8.152 1.00 54.97 205 VAL A N 1
ATOM 1698 C CA . VAL A 1 205 ? -12.933 2.222 -7.908 1.00 54.97 205 VAL A CA 1
ATOM 1699 C C . VAL A 1 205 ? -11.401 2.330 -7.796 1.00 54.97 205 VAL A C 1
ATOM 1701 O O . VAL A 1 205 ? -10.821 3.332 -8.200 1.00 54.97 205 VAL A O 1
ATOM 1704 N N . SER A 1 206 ? -10.721 1.276 -7.335 1.00 47.28 206 SER A N 1
ATOM 1705 C CA . SER A 1 206 ? -9.252 1.209 -7.252 1.00 47.28 206 SER A CA 1
ATOM 1706 C C . SER A 1 206 ? -8.569 1.079 -8.618 1.00 47.28 206 SER A C 1
ATOM 1708 O O . SER A 1 206 ? -7.356 1.267 -8.715 1.00 47.28 206 SER A O 1
ATOM 1710 N N . PHE A 1 207 ? -9.319 0.773 -9.685 1.00 41.06 207 PHE A N 1
ATOM 1711 C CA . PHE A 1 207 ? -8.772 0.689 -11.041 1.00 41.06 207 PHE A CA 1
ATOM 1712 C C . PHE A 1 207 ? -8.397 2.049 -11.627 1.00 41.06 207 PHE A C 1
ATOM 1714 O O . PHE A 1 207 ? -7.642 2.069 -12.589 1.00 41.06 207 PHE A O 1
ATOM 1721 N N . LEU A 1 208 ? -8.812 3.167 -11.026 1.00 37.94 208 LEU A N 1
ATOM 1722 C CA . LEU A 1 208 ? -8.456 4.514 -11.494 1.00 37.94 208 LEU A CA 1
ATOM 1723 C C . LEU A 1 208 ? -6.952 4.847 -11.384 1.00 37.94 208 LEU A C 1
ATOM 1725 O O . LEU A 1 208 ? -6.534 5.918 -11.800 1.00 37.94 208 LEU A O 1
ATOM 1729 N N . LEU A 1 209 ? -6.146 3.948 -10.807 1.00 34.41 209 LEU A N 1
ATOM 1730 C CA . LEU A 1 209 ? -4.679 4.009 -10.833 1.00 34.41 209 LEU A CA 1
ATOM 1731 C C . LEU A 1 209 ? -4.031 2.801 -1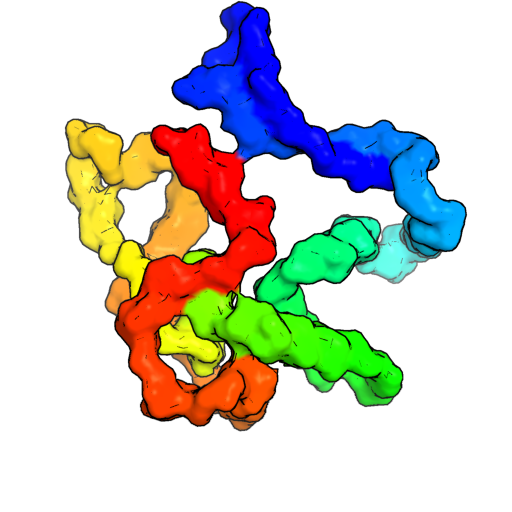1.537 1.00 34.41 209 LEU A C 1
ATOM 1733 O O . LEU A 1 209 ? -2.868 2.876 -11.913 1.00 34.41 209 LEU A O 1
ATOM 1737 N N . ALA A 1 210 ? -4.751 1.684 -11.706 1.00 28.50 210 ALA A N 1
ATOM 1738 C CA . ALA A 1 210 ? -4.194 0.420 -12.208 1.00 28.50 210 ALA A CA 1
ATOM 1739 C C . ALA A 1 210 ? -4.653 0.050 -13.631 1.00 28.50 210 ALA A C 1
ATOM 1741 O O . ALA A 1 210 ? -3.877 -0.542 -14.379 1.00 28.50 210 ALA A O 1
ATOM 1742 N N . ALA A 1 211 ? -5.878 0.411 -14.035 1.00 26.34 211 ALA A N 1
ATOM 1743 C CA . ALA A 1 211 ? -6.360 0.198 -15.404 1.00 26.34 211 ALA A CA 1
ATOM 1744 C C . ALA A 1 211 ? -5.619 1.071 -16.428 1.00 26.34 211 ALA A C 1
ATOM 1746 O O . ALA A 1 211 ? -5.569 0.713 -17.601 1.00 26.34 211 ALA A O 1
ATOM 1747 N N . ASP A 1 212 ? -5.009 2.169 -15.985 1.00 31.50 212 ASP A N 1
ATOM 1748 C CA . ASP A 1 212 ? -4.235 3.057 -16.853 1.00 31.50 212 ASP A CA 1
ATOM 1749 C C . ASP A 1 212 ? -2.815 2.530 -17.121 1.00 31.50 212 ASP A C 1
ATOM 1751 O O . ASP A 1 212 ? -2.270 2.762 -18.194 1.00 31.50 212 ASP A O 1
ATOM 1755 N N . LEU A 1 213 ? -2.238 1.744 -16.202 1.00 29.11 213 LEU A N 1
ATOM 1756 C CA . LEU A 1 213 ? -0.918 1.117 -16.377 1.00 29.11 213 LEU A CA 1
ATOM 1757 C C . LEU A 1 213 ? -0.983 -0.210 -17.146 1.00 29.11 213 LEU A C 1
ATOM 1759 O O . LEU A 1 213 ? -0.066 -0.531 -17.893 1.00 29.11 213 LEU A O 1
ATOM 1763 N N . LEU A 1 214 ? -2.063 -0.983 -16.995 1.00 26.55 214 LEU A N 1
ATOM 1764 C CA . LEU A 1 214 ? -2.231 -2.265 -17.696 1.00 26.55 214 LEU A CA 1
ATOM 1765 C C . LEU A 1 214 ? -2.625 -2.117 -19.170 1.00 26.55 214 LEU A C 1
ATOM 1767 O O . LEU A 1 214 ? -2.457 -3.062 -19.927 1.00 26.55 214 LEU A O 1
ATOM 1771 N N . LYS A 1 215 ? -3.098 -0.938 -19.592 1.00 27.94 215 LYS A N 1
ATOM 1772 C CA . LYS A 1 215 ? -3.238 -0.599 -21.016 1.00 27.94 215 LYS A CA 1
ATOM 1773 C C . LYS A 1 215 ? -1.908 -0.188 -21.660 1.00 27.94 215 LYS A C 1
ATOM 1775 O O . LYS A 1 215 ? -1.895 0.119 -22.841 1.00 27.94 215 LYS A O 1
ATOM 1780 N N . MET A 1 216 ? -0.805 -0.132 -20.911 1.00 29.17 216 MET A N 1
ATOM 1781 C CA . MET A 1 216 ? 0.526 0.226 -21.424 1.00 29.17 216 MET A CA 1
ATOM 1782 C C . MET A 1 216 ? 1.447 -0.986 -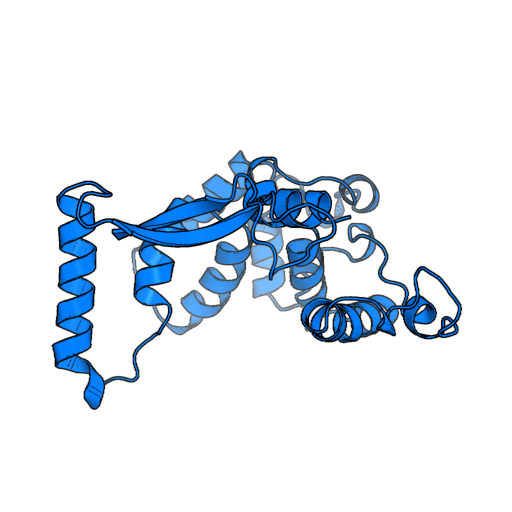21.656 1.00 29.17 216 MET A C 1
ATOM 1784 O O . MET A 1 216 ? 2.645 -0.788 -21.858 1.00 29.17 216 MET A O 1
ATOM 1788 N N . ILE A 1 217 ? 0.913 -2.213 -21.632 1.00 28.81 217 ILE A N 1
ATOM 1789 C CA . ILE A 1 217 ? 1.616 -3.433 -22.064 1.00 28.81 217 ILE A CA 1
ATOM 1790 C C . ILE A 1 217 ? 0.911 -3.986 -23.296 1.00 28.81 217 ILE A C 1
ATOM 1792 O O . ILE A 1 217 ? -0.337 -4.071 -23.243 1.00 28.81 217 ILE A O 1
#

Sequence (217 aa):
MWRLKIAEGGNDPHIYSTNNFFGRQIWEFDPDAGTLEERAEVEEARQNFWRNRNEVKPSSDLLWKFQSIKKKSYVTYTVIRMKMKDVIGGKDKACERARKWILDHGSAIAISSWGKTWLAILGLYEWAGCNPMPPEFWLLPSTSPINPGNLLDYCRLTYLPMAYLYGKKFVGPITPLILQIREEIYNEPYEKLNWRRFRHLCAKVSFLLAADLLKMI

Organism: Populus tomentosa (NCBI:txid118781)